Protein AF-A0A9E3K1L2-F1 (afdb_monomer_lite)

pLDDT: mean 85.54, std 14.64, range [32.34, 98.5]

Radius of gyration: 26.63 Å; chains: 1; bounding box: 56×53×92 Å

Sequence (375 aa):
AKLKTRDYVVVAQARMSPKMVELADLGLFATFREKTRAGLDILDSSGETLFSARFPERLYDKFDAAPQLLVKSLLFIENRELLDTTYPKRNPAVEWDRFSKAVFDKTAHSVGLGSGGRVAGGSTLATQIEKYRHSPEGRTASLTDKLRQMASATLRSYLDGEDTSKTRRRIVLEYLNTVPLSAKLGYGEVNGIGDGMWVWYGRDFASVNRILSSNSVTPAISPEFALVYKEALSLMIAQRRPAYYLGAGEKDLENLTNSHLRVLAQAGVISPALRDAAVATVLHPALGSGVAPPPANTFVTRKAANAVRNHLANLLGDSRMYNLDRLDLSVRTTLNADAQKAVTAVLRKLTDNEAAAEAGLTGKGMLGNGDPSKV

Foldseek 3Di:
DLVVVVVDDPPDDDDQDPVQVVLVVVVADRQDDDDLKFFEFEAEQVGHTLDAFMPPPFADPFLVLDQVLLLLLLCVVANVCLQPPPCQLDQQQDRPVLVVVVVVQVVCVVVVRHDDDDSPDGTGLLLVLLQVPPPPPSDDPDPVVSVSSSVNSRSNQQPVHSGSNRVSSVSSRSQQSAQWQAADPPGGTQGHLQLQCCQWVVDHSVVLSCLSNPDDPDPADDLVSLQSSLSSQLSSVCSVPNCQCSPVVVVVSLVVSLVSLVVCCVVVSDPPNSSVSNNPDGHDTDPGRNDDDPDPVCCQSCPVVVVVLCVVCVSVVNNDSVVNRRHNDYHYDNHDSVVSVVVSVLLVLCLDPVSVVVVVQCDDPGCDPPRSVVD

Structure (mmCIF, N/CA/C/O backbone):
data_AF-A0A9E3K1L2-F1
#
_entry.id   AF-A0A9E3K1L2-F1
#
loop_
_atom_site.group_PDB
_atom_site.id
_atom_site.type_symbol
_atom_site.label_atom_id
_atom_site.label_alt_id
_atom_site.label_comp_id
_atom_site.label_asym_id
_atom_site.label_entity_id
_atom_site.label_seq_id
_atom_site.pdbx_PDB_ins_code
_atom_site.Cartn_x
_atom_site.Cartn_y
_atom_site.Cartn_z
_atom_site.occupancy
_atom_site.B_iso_or_equiv
_atom_site.auth_seq_id
_atom_site.auth_comp_id
_atom_site.auth_asym_id
_atom_site.auth_atom_id
_atom_site.pdbx_PDB_model_num
ATOM 1 N N . ALA A 1 1 ? -19.169 -17.907 15.045 1.00 62.03 1 ALA A N 1
ATOM 2 C CA . ALA A 1 1 ? -19.632 -18.713 16.197 1.00 62.03 1 ALA A CA 1
ATOM 3 C C . ALA A 1 1 ? -19.620 -17.910 17.505 1.00 62.03 1 ALA A C 1
ATOM 5 O O . ALA A 1 1 ? -20.688 -17.739 18.068 1.00 62.03 1 ALA A O 1
ATOM 6 N N . LYS A 1 2 ? -18.481 -17.336 17.939 1.00 79.69 2 LYS A N 1
ATOM 7 C CA . LYS A 1 2 ? -18.353 -16.612 19.229 1.00 79.69 2 LYS A CA 1
ATOM 8 C C . LYS A 1 2 ? -19.307 -15.427 19.443 1.00 79.69 2 LYS A C 1
ATOM 10 O O . LYS A 1 2 ? -19.809 -15.236 20.540 1.00 79.69 2 LYS A O 1
ATOM 15 N N . LEU A 1 3 ? -19.593 -14.638 18.406 1.00 84.25 3 LEU A N 1
ATOM 16 C CA . LEU A 1 3 ? -20.538 -13.520 18.542 1.00 84.25 3 LEU A CA 1
ATOM 17 C C . LEU A 1 3 ? -21.979 -14.012 18.773 1.00 84.25 3 LEU A C 1
ATOM 19 O O . LEU A 1 3 ? -22.698 -13.440 19.583 1.00 84.25 3 LEU A O 1
ATOM 23 N N . LYS A 1 4 ? -22.372 -15.134 18.153 1.00 85.75 4 LYS A N 1
ATOM 24 C CA . LYS A 1 4 ? -23.700 -15.734 18.365 1.00 85.75 4 LYS A CA 1
ATOM 25 C C . LYS A 1 4 ? -23.891 -16.231 19.801 1.00 85.75 4 LYS A C 1
ATOM 27 O O . LYS A 1 4 ? -24.992 -16.153 20.314 1.00 85.75 4 LYS A O 1
ATOM 32 N N . THR A 1 5 ? -22.827 -16.692 20.466 1.00 87.00 5 THR A N 1
ATOM 33 C CA . THR A 1 5 ? -22.869 -17.081 21.892 1.00 87.00 5 THR A CA 1
ATOM 34 C C . THR A 1 5 ? -22.892 -15.879 22.848 1.00 87.00 5 THR A C 1
ATOM 36 O O . THR A 1 5 ? -22.779 -16.055 24.054 1.00 87.00 5 THR A O 1
ATOM 39 N N . ARG A 1 6 ? -22.941 -14.655 22.314 1.00 84.56 6 ARG A N 1
ATOM 40 C CA . ARG A 1 6 ? -23.030 -13.383 23.045 1.00 84.56 6 ARG A CA 1
ATOM 41 C C . ARG A 1 6 ? -24.241 -12.571 22.566 1.00 84.56 6 ARG A C 1
ATOM 43 O O . ARG A 1 6 ? -24.181 -11.349 22.551 1.00 84.56 6 ARG A O 1
ATOM 50 N N . ASP A 1 7 ? -25.269 -13.267 22.077 1.00 88.88 7 ASP A N 1
ATOM 51 C CA . ASP A 1 7 ? -26.551 -12.716 21.617 1.00 88.88 7 ASP A CA 1
ATOM 52 C C . ASP A 1 7 ? -26.473 -11.740 20.430 1.00 88.88 7 ASP A C 1
ATOM 54 O O . ASP A 1 7 ? -27.450 -11.072 20.092 1.00 88.88 7 ASP A O 1
ATOM 58 N N . TYR A 1 8 ? -25.338 -11.691 19.721 1.00 87.81 8 TYR A N 1
ATOM 59 C CA . TYR A 1 8 ? -25.261 -10.951 18.464 1.00 87.81 8 TYR A CA 1
ATOM 60 C C . TYR A 1 8 ? -25.995 -11.706 17.356 1.00 87.81 8 TYR A C 1
ATOM 62 O O . TYR A 1 8 ? -25.725 -12.883 17.081 1.00 87.81 8 TYR A O 1
ATOM 70 N N . VAL A 1 9 ? -26.857 -10.982 16.647 1.00 91.94 9 VAL A N 1
ATOM 71 C CA . VAL A 1 9 ? -27.595 -11.476 15.483 1.00 91.94 9 VAL A CA 1
ATOM 72 C C . VAL A 1 9 ? -26.998 -10.941 14.184 1.00 91.94 9 VAL A C 1
ATOM 74 O O . VAL A 1 9 ? -26.481 -9.827 14.115 1.00 91.94 9 VAL A O 1
ATOM 77 N N . VAL A 1 10 ? -27.063 -11.750 13.127 1.00 91.19 10 VAL A N 1
ATOM 78 C CA . VAL A 1 10 ? -26.656 -11.321 11.785 1.00 91.19 10 VAL A CA 1
ATOM 79 C C . VAL A 1 10 ? -27.831 -10.588 11.151 1.00 91.19 10 VAL A C 1
ATOM 81 O O . VAL A 1 10 ? -28.815 -11.219 10.780 1.00 91.19 10 VAL A O 1
ATOM 84 N N . VAL A 1 11 ? -27.720 -9.267 11.028 1.00 94.00 11 VAL A N 1
ATOM 85 C CA . VAL A 1 11 ? -28.752 -8.428 10.391 1.00 94.00 11 VAL A CA 1
ATOM 86 C C . VAL A 1 11 ? -28.628 -8.405 8.867 1.00 94.00 11 VAL A C 1
ATOM 88 O O . VAL A 1 11 ? -29.625 -8.337 8.159 1.00 94.00 11 VAL A O 1
ATOM 91 N N . ALA A 1 12 ? -27.400 -8.498 8.355 1.00 93.00 12 ALA A N 1
ATOM 92 C CA . ALA A 1 12 ? -27.093 -8.553 6.934 1.00 93.00 12 ALA A CA 1
ATOM 93 C C . ALA A 1 12 ? -25.771 -9.299 6.721 1.00 93.00 12 ALA A C 1
ATOM 95 O O . ALA A 1 12 ? -24.874 -9.251 7.565 1.00 93.00 12 ALA A O 1
ATOM 96 N N . GLN A 1 13 ? -25.643 -9.993 5.590 1.00 91.56 13 GLN A N 1
ATOM 97 C CA . GLN A 1 13 ? -24.426 -10.711 5.224 1.00 91.56 13 GLN A CA 1
ATOM 98 C C . GLN A 1 13 ? -24.275 -10.748 3.704 1.00 91.56 13 GLN A C 1
ATOM 100 O O . GLN A 1 13 ? -25.180 -11.199 3.001 1.00 91.56 13 GLN A O 1
ATOM 105 N N . ALA A 1 14 ? -23.113 -10.328 3.203 1.00 91.12 14 ALA A N 1
ATOM 106 C CA . ALA A 1 14 ? -22.752 -10.549 1.809 1.00 91.12 14 ALA A CA 1
ATOM 107 C C . ALA A 1 14 ? -22.593 -12.054 1.541 1.00 91.12 14 ALA A C 1
ATOM 109 O O . ALA A 1 14 ? -21.977 -12.772 2.331 1.00 91.12 14 ALA A O 1
ATOM 110 N N . ARG A 1 15 ? -23.140 -12.534 0.423 1.00 91.38 15 ARG A N 1
ATOM 111 C CA . ARG A 1 15 ? -23.014 -13.929 -0.012 1.00 91.38 15 ARG A CA 1
ATOM 112 C C . ARG A 1 15 ? -22.298 -13.988 -1.351 1.00 91.38 15 ARG A C 1
ATOM 114 O O . ARG A 1 15 ? -22.529 -13.147 -2.216 1.00 91.38 15 ARG A O 1
ATOM 121 N N . MET A 1 16 ? -21.438 -14.988 -1.508 1.00 92.88 16 MET A N 1
ATOM 122 C CA . MET A 1 16 ? -20.817 -15.284 -2.796 1.00 92.88 16 MET A CA 1
ATOM 123 C C . MET A 1 16 ? -21.897 -15.727 -3.787 1.00 92.88 16 MET A C 1
ATOM 125 O O . MET A 1 16 ? -22.834 -16.437 -3.415 1.00 92.88 16 MET A O 1
ATOM 129 N N . SER A 1 17 ? -21.778 -15.301 -5.045 1.00 93.25 17 SER A N 1
ATOM 130 C CA . SER A 1 17 ? -22.651 -15.801 -6.107 1.00 93.25 17 SER A CA 1
ATOM 131 C C . SER A 1 17 ? -22.371 -17.289 -6.360 1.00 93.25 17 SER A C 1
ATOM 133 O O . SER A 1 17 ? -21.241 -17.728 -6.128 1.00 93.25 17 SER A O 1
ATOM 135 N N . PRO A 1 18 ? -23.337 -18.066 -6.890 1.00 95.19 18 PRO A N 1
ATOM 136 C CA . PRO A 1 18 ? -23.110 -19.476 -7.214 1.00 95.19 18 PRO A CA 1
ATOM 137 C C . PRO A 1 18 ? -21.860 -19.691 -8.074 1.00 95.19 18 PRO A C 1
ATOM 139 O O . PRO A 1 18 ? -21.071 -20.591 -7.806 1.00 95.19 18 PRO A O 1
ATOM 142 N N . LYS A 1 19 ? -21.617 -18.796 -9.044 1.00 94.06 19 LYS A N 1
ATOM 143 C CA . LYS A 1 19 ? -20.430 -18.876 -9.899 1.00 94.06 19 LYS A CA 1
ATOM 144 C C . LYS A 1 19 ? -19.128 -18.620 -9.141 1.00 94.06 19 LYS A C 1
ATOM 146 O O . LYS A 1 19 ? -18.125 -19.262 -9.423 1.00 94.06 19 LYS A O 1
ATOM 151 N N . MET A 1 20 ? -19.123 -17.688 -8.189 1.00 93.56 20 MET A N 1
ATOM 152 C CA . MET A 1 20 ? -17.938 -17.432 -7.368 1.00 93.56 20 MET A CA 1
ATOM 153 C C . MET A 1 20 ? -17.618 -18.623 -6.460 1.00 93.56 20 MET A C 1
ATOM 155 O O . MET A 1 20 ? -16.443 -18.931 -6.291 1.00 93.56 20 MET A O 1
ATOM 159 N N . VAL A 1 21 ? -18.640 -19.300 -5.923 1.00 94.88 21 VAL A N 1
ATOM 160 C CA . VAL A 1 21 ? -18.468 -20.535 -5.137 1.00 94.88 21 VAL A CA 1
ATOM 161 C C . VAL A 1 21 ? -17.866 -21.640 -6.004 1.00 94.88 21 VAL A C 1
ATOM 163 O O . VAL A 1 21 ? -16.826 -22.173 -5.644 1.00 94.88 21 VAL A O 1
ATOM 166 N N . GLU A 1 22 ? -18.427 -21.894 -7.191 1.00 95.12 22 GLU A N 1
ATOM 167 C CA . GLU A 1 22 ? -17.894 -22.886 -8.140 1.00 95.12 22 GLU A CA 1
ATOM 168 C C . GLU A 1 22 ? -16.409 -22.636 -8.465 1.00 95.12 22 GLU A C 1
ATOM 170 O O . GLU A 1 22 ? -15.592 -23.551 -8.457 1.00 95.12 22 GLU A O 1
ATOM 175 N N . LEU A 1 23 ? -16.031 -21.379 -8.721 1.00 94.00 23 LEU A N 1
ATOM 176 C CA . LEU A 1 23 ? -14.641 -21.015 -9.013 1.00 94.00 23 LEU A CA 1
ATOM 177 C C . LEU A 1 23 ? -13.726 -21.160 -7.787 1.00 94.00 23 LEU A C 1
ATOM 179 O O . LEU A 1 23 ? -12.568 -21.558 -7.934 1.00 94.00 23 LEU A O 1
ATOM 183 N N . ALA A 1 24 ? -14.232 -20.860 -6.589 1.00 92.50 24 ALA A N 1
ATOM 184 C CA . ALA A 1 24 ? -13.503 -21.068 -5.343 1.00 92.50 24 ALA A CA 1
ATOM 185 C C . ALA A 1 24 ? -13.274 -22.561 -5.056 1.00 92.50 24 ALA A C 1
ATOM 187 O O . ALA A 1 24 ? -12.171 -22.932 -4.656 1.00 92.50 24 ALA A O 1
ATOM 188 N N . ASP A 1 25 ? -14.253 -23.419 -5.352 1.00 92.44 25 ASP A N 1
ATOM 189 C CA . ASP A 1 25 ? -14.137 -24.879 -5.228 1.00 92.44 25 ASP A CA 1
ATOM 190 C C . ASP A 1 25 ? -13.079 -25.458 -6.191 1.00 92.44 25 ASP A C 1
ATOM 192 O O . ASP A 1 25 ? -12.424 -26.455 -5.885 1.00 92.44 25 ASP A O 1
ATOM 196 N N . LEU A 1 26 ? -12.821 -24.788 -7.323 1.00 90.69 26 LEU A N 1
ATOM 197 C CA . LEU A 1 26 ? -11.703 -25.093 -8.234 1.00 90.69 26 LEU A CA 1
ATOM 198 C C . LEU A 1 26 ? -10.336 -24.572 -7.732 1.00 90.69 26 LEU A C 1
ATOM 200 O O . LEU A 1 26 ? -9.293 -24.805 -8.358 1.00 90.69 26 LEU A O 1
ATOM 204 N N . GLY A 1 27 ? -10.316 -23.881 -6.592 1.00 90.06 27 GLY A N 1
ATOM 205 C CA . GLY A 1 27 ? -9.125 -23.323 -5.958 1.00 90.06 27 GLY A CA 1
ATOM 206 C C . GLY A 1 27 ? -8.738 -21.925 -6.444 1.00 90.06 27 GLY A C 1
ATOM 207 O O . GLY A 1 27 ? -7.591 -21.524 -6.237 1.00 90.06 27 GLY A O 1
ATOM 208 N N . LEU A 1 28 ? -9.639 -21.194 -7.111 1.00 92.44 28 LEU A N 1
ATOM 209 C CA . LEU A 1 28 ? -9.418 -19.782 -7.436 1.00 92.44 28 LEU A CA 1
ATOM 210 C C . LEU A 1 28 ? -9.744 -18.884 -6.242 1.00 92.44 28 LEU A C 1
ATOM 212 O O . LEU A 1 28 ? -10.601 -19.188 -5.416 1.00 92.44 28 LEU A O 1
ATOM 216 N N . PHE A 1 29 ? -9.073 -17.739 -6.162 1.00 92.06 29 PHE A N 1
ATOM 217 C CA . PHE A 1 29 ? -9.341 -16.767 -5.109 1.00 92.06 29 PHE A CA 1
ATOM 218 C C . PHE A 1 29 ? -10.654 -16.026 -5.373 1.00 92.06 29 PHE A C 1
ATOM 220 O O . PHE A 1 29 ? -11.022 -15.747 -6.519 1.00 92.06 29 PHE A O 1
ATOM 227 N N . ALA A 1 30 ? -11.355 -15.669 -4.294 1.00 91.19 30 ALA A N 1
ATOM 228 C CA . ALA A 1 30 ? -12.646 -15.000 -4.381 1.00 91.19 30 ALA A CA 1
ATOM 229 C C . ALA A 1 30 ? -12.547 -13.699 -5.198 1.00 91.19 30 ALA A C 1
ATOM 231 O O . ALA A 1 30 ? -11.732 -12.809 -4.929 1.00 91.19 30 ALA A O 1
ATOM 232 N N . THR A 1 31 ? -13.387 -13.585 -6.225 1.00 90.06 31 THR A N 1
ATOM 233 C CA . THR A 1 31 ? -13.307 -12.502 -7.211 1.00 90.06 31 THR A CA 1
ATOM 234 C C . THR A 1 31 ? -14.139 -11.299 -6.769 1.00 90.06 31 THR A C 1
ATOM 236 O O . THR A 1 31 ? -15.223 -11.045 -7.284 1.00 90.06 31 THR A O 1
ATOM 239 N N . PHE A 1 32 ? -13.640 -10.550 -5.790 1.00 90.19 32 PHE A N 1
ATOM 240 C CA . PHE A 1 32 ? -14.238 -9.288 -5.348 1.00 90.19 32 PHE A CA 1
ATOM 241 C C . PHE A 1 32 ? -13.203 -8.157 -5.344 1.00 90.19 32 PHE A C 1
ATOM 243 O O . PHE A 1 32 ? -12.003 -8.381 -5.539 1.00 90.19 32 PHE A O 1
ATOM 250 N N . ARG A 1 33 ? -13.682 -6.923 -5.158 1.00 89.56 33 ARG A N 1
ATOM 251 C CA . ARG A 1 33 ? -12.828 -5.744 -5.007 1.00 89.56 33 ARG A CA 1
ATOM 252 C C . ARG A 1 33 ? -12.204 -5.741 -3.616 1.00 89.56 33 ARG A C 1
ATOM 254 O O . ARG A 1 33 ? -12.872 -5.419 -2.638 1.00 89.56 33 ARG A O 1
ATOM 261 N N . GLU A 1 34 ? -10.928 -6.080 -3.542 1.00 90.75 34 GLU A N 1
ATOM 262 C CA . GLU A 1 34 ? -10.178 -6.021 -2.291 1.00 90.75 34 GLU A CA 1
ATOM 263 C C . GLU A 1 34 ? -9.835 -4.576 -1.917 1.00 90.75 34 GLU A C 1
ATOM 265 O O . GLU A 1 34 ? -9.549 -3.741 -2.779 1.00 90.75 34 GLU A O 1
ATOM 270 N N . LYS A 1 35 ? -9.860 -4.278 -0.616 1.00 91.44 35 LYS A N 1
ATOM 271 C CA . LYS A 1 35 ? -9.392 -2.998 -0.085 1.00 91.44 35 LYS A CA 1
ATOM 272 C C . LYS A 1 35 ? -7.873 -3.044 0.078 1.00 91.44 35 LYS A C 1
ATOM 274 O O . LYS A 1 35 ? -7.326 -4.042 0.534 1.00 91.44 35 LYS A O 1
ATOM 279 N N . THR A 1 36 ? -7.197 -1.942 -0.229 1.00 91.19 36 THR A N 1
ATOM 280 C CA . THR A 1 36 ? -5.758 -1.769 0.045 1.00 91.19 36 THR A CA 1
ATOM 281 C C . THR A 1 36 ? -5.474 -1.289 1.460 1.00 91.19 36 THR A C 1
ATOM 283 O O . THR A 1 36 ? -4.324 -1.324 1.882 1.00 91.19 36 THR A O 1
ATOM 286 N N . ARG A 1 37 ? -6.507 -0.826 2.172 1.00 91.38 37 ARG A N 1
ATOM 287 C CA . ARG A 1 37 ? -6.449 -0.344 3.549 1.00 91.38 37 ARG A CA 1
ATOM 288 C C . ARG A 1 37 ? -7.587 -0.943 4.354 1.00 91.38 37 ARG A C 1
ATOM 290 O O . ARG A 1 37 ? -8.734 -0.943 3.909 1.00 91.38 37 ARG A O 1
ATOM 297 N N . ALA A 1 38 ? -7.246 -1.400 5.545 1.00 91.56 38 ALA A N 1
ATOM 298 C CA . ALA A 1 38 ? -8.167 -1.898 6.551 1.00 91.56 38 ALA A CA 1
ATOM 299 C C . ALA A 1 38 ? -7.866 -1.220 7.891 1.00 91.56 38 ALA A C 1
ATOM 301 O O . ALA A 1 38 ? -6.877 -0.492 8.030 1.00 91.56 38 ALA A O 1
ATOM 302 N N . GLY A 1 39 ? -8.719 -1.455 8.876 1.00 92.38 39 GLY A N 1
ATOM 303 C CA . GLY A 1 39 ? -8.434 -1.099 10.251 1.00 92.38 39 GLY A CA 1
ATOM 304 C C . GLY A 1 39 ? -9.685 -0.940 11.096 1.00 92.38 39 GLY A C 1
ATOM 305 O O . GLY A 1 39 ? -10.812 -1.053 10.609 1.00 92.38 39 GLY A O 1
ATOM 306 N N . LEU A 1 40 ? -9.448 -0.704 12.379 1.00 93.31 40 LEU A N 1
ATOM 307 C CA . LEU A 1 40 ? -10.486 -0.652 13.392 1.00 93.31 40 LEU A CA 1
ATOM 308 C C . LEU A 1 40 ? -11.061 0.757 13.537 1.00 93.31 40 LEU A C 1
ATOM 310 O O . LEU A 1 40 ? -10.320 1.696 13.824 1.00 93.31 40 LEU A O 1
ATOM 314 N N . ASP A 1 41 ? -12.383 0.878 13.447 1.00 93.62 41 ASP A N 1
ATOM 315 C CA . ASP A 1 41 ? -13.133 2.055 13.886 1.00 93.62 41 ASP A CA 1
ATOM 316 C C . ASP A 1 41 ? -13.983 1.740 15.110 1.00 93.62 41 ASP A C 1
ATOM 318 O O . ASP A 1 41 ? -14.771 0.793 15.117 1.00 93.62 41 ASP A O 1
ATOM 322 N N . ILE A 1 42 ? -13.865 2.580 16.134 1.00 93.25 42 ILE A N 1
ATOM 323 C CA . ILE A 1 42 ? -14.742 2.567 17.300 1.00 93.25 42 ILE A CA 1
ATOM 324 C C . ILE A 1 42 ? -15.482 3.892 17.325 1.00 93.25 42 ILE A C 1
ATOM 326 O O . ILE A 1 42 ? -14.868 4.949 17.464 1.00 93.25 42 ILE A O 1
ATOM 330 N N . LEU A 1 43 ? -16.798 3.808 17.203 1.00 93.75 43 LEU A N 1
ATOM 331 C CA . LEU A 1 43 ? -17.715 4.931 17.185 1.00 93.75 43 LEU A CA 1
ATOM 332 C C . LEU A 1 43 ? -18.486 5.005 18.506 1.00 93.75 43 LEU A C 1
ATOM 334 O O . LEU A 1 43 ? -18.784 3.987 19.144 1.00 93.75 43 LEU A O 1
ATOM 338 N N . ASP A 1 44 ? -18.830 6.215 18.913 1.00 92.50 44 ASP A N 1
ATOM 339 C CA . ASP A 1 44 ? -19.730 6.468 20.027 1.00 92.50 44 ASP A CA 1
ATOM 340 C C . ASP A 1 44 ? -21.200 6.212 19.623 1.00 92.50 44 ASP A C 1
ATOM 342 O O . ASP A 1 44 ? -21.502 5.813 18.493 1.00 92.50 44 ASP A O 1
ATOM 346 N N . SER A 1 45 ? -22.126 6.413 20.556 1.00 93.94 45 SER A N 1
ATOM 347 C CA . SER A 1 45 ? -23.564 6.213 20.338 1.00 93.94 45 SER A CA 1
ATOM 348 C C . SER A 1 45 ? -24.137 7.097 19.222 1.00 93.94 45 SER A C 1
ATOM 350 O O . SER A 1 45 ? -24.976 6.629 18.447 1.00 93.94 45 SER A O 1
ATOM 352 N N . SER A 1 46 ? -23.634 8.326 19.067 1.00 92.88 46 SER A N 1
ATOM 353 C CA . SER A 1 46 ? -24.018 9.253 17.994 1.00 92.88 46 SER A CA 1
ATOM 354 C C . SER A 1 46 ? -23.367 8.913 16.645 1.00 92.88 46 SER A C 1
ATOM 356 O O . SER A 1 46 ? -23.922 9.196 15.584 1.00 92.88 46 SER A O 1
ATOM 358 N N . GLY A 1 47 ? -22.252 8.182 16.661 1.00 92.31 47 GLY A N 1
ATOM 359 C CA . GLY A 1 47 ? -21.460 7.826 15.485 1.00 92.31 47 GLY A CA 1
ATOM 360 C C . GLY A 1 47 ? -20.161 8.621 15.353 1.00 92.31 47 GLY A C 1
ATOM 361 O O . GLY A 1 47 ? -19.496 8.486 14.328 1.00 92.31 47 GLY A O 1
ATOM 362 N N . GLU A 1 48 ? -19.789 9.422 16.355 1.00 90.25 48 GLU A N 1
ATOM 363 C CA . GLU A 1 48 ? -18.501 10.121 16.412 1.00 90.25 48 GLU A CA 1
ATOM 364 C C . GLU A 1 48 ? -17.364 9.118 16.656 1.00 90.25 48 GLU A C 1
ATOM 366 O O . GLU A 1 48 ? -17.502 8.164 17.424 1.00 90.25 48 GLU A O 1
ATOM 371 N N . THR A 1 49 ? -16.213 9.322 16.020 1.00 89.12 49 THR A N 1
ATOM 372 C CA . THR A 1 49 ? -15.049 8.442 16.174 1.00 89.12 49 THR A CA 1
ATOM 373 C C . THR A 1 49 ? -14.398 8.596 17.552 1.00 89.12 49 THR A C 1
ATOM 375 O O . THR A 1 49 ? -13.789 9.619 17.853 1.00 89.12 49 THR A O 1
ATOM 378 N N . LEU A 1 50 ? -14.434 7.534 18.359 1.00 87.00 50 LEU A N 1
ATOM 379 C CA . LEU A 1 50 ? -13.686 7.413 19.618 1.00 87.00 50 LEU A CA 1
ATOM 380 C C . LEU A 1 50 ? -12.252 6.922 19.396 1.00 87.00 50 LEU A C 1
ATOM 382 O O . LEU A 1 50 ? -11.332 7.299 20.121 1.00 87.00 50 LEU A O 1
ATOM 386 N N . PHE A 1 51 ? -12.062 6.039 18.417 1.00 89.31 51 PHE A N 1
ATOM 387 C CA . PHE A 1 51 ? -10.761 5.500 18.037 1.00 89.31 51 PHE A CA 1
ATOM 388 C C . PHE A 1 51 ? -10.777 5.078 16.575 1.00 89.31 51 PHE A C 1
ATOM 390 O O . PHE A 1 51 ? -11.767 4.527 16.097 1.00 89.31 51 PHE A O 1
ATOM 397 N N . SER A 1 52 ? -9.659 5.300 15.891 1.00 90.25 52 SER A N 1
ATOM 398 C CA . SER A 1 52 ? -9.448 4.820 14.535 1.00 90.25 52 SER A CA 1
ATOM 399 C C . SER A 1 52 ? -8.013 4.335 14.391 1.00 90.25 52 SER A C 1
ATOM 401 O O . SER A 1 52 ? -7.074 5.021 14.801 1.00 90.25 52 SER A O 1
ATOM 403 N N . ALA A 1 53 ? -7.854 3.154 13.810 1.00 90.12 53 ALA A N 1
ATOM 404 C CA . ALA A 1 53 ? -6.590 2.629 13.328 1.00 90.12 53 ALA A CA 1
ATOM 405 C C . ALA A 1 53 ? -6.721 2.336 11.831 1.00 90.12 53 ALA A C 1
ATOM 407 O O . ALA A 1 53 ? -7.787 1.945 11.348 1.00 90.12 53 ALA A O 1
ATOM 408 N N . ARG A 1 54 ? -5.641 2.556 11.080 1.00 88.38 54 ARG A N 1
ATOM 409 C CA . ARG A 1 54 ? -5.579 2.317 9.636 1.00 88.38 54 ARG A CA 1
ATOM 410 C C . ARG A 1 54 ? -4.264 1.652 9.295 1.00 88.38 54 ARG A C 1
ATOM 412 O O . ARG A 1 54 ? -3.221 2.083 9.771 1.00 88.38 54 ARG A O 1
ATOM 419 N N . PHE A 1 55 ? -4.317 0.649 8.432 1.00 87.94 55 PHE A N 1
ATOM 420 C CA . PHE A 1 55 ? -3.133 -0.014 7.920 1.00 87.94 55 PHE A CA 1
ATOM 421 C C . PHE A 1 55 ? -3.321 -0.394 6.439 1.00 87.94 55 PHE A C 1
ATOM 423 O O . PHE A 1 55 ? -4.360 -0.975 6.104 1.00 87.94 55 PHE A O 1
ATOM 430 N N . PRO A 1 56 ? -2.366 -0.068 5.544 1.00 91.38 56 PRO A N 1
ATOM 431 C CA . PRO A 1 56 ? -1.190 0.780 5.770 1.00 91.38 56 PRO A CA 1
ATOM 432 C C . PRO A 1 56 ? -1.580 2.231 6.094 1.00 91.38 56 PRO A C 1
ATOM 434 O O . PRO A 1 56 ? -2.627 2.732 5.658 1.00 91.38 56 PRO A O 1
ATOM 437 N N . GLU A 1 57 ? -0.750 2.916 6.876 1.00 90.62 57 GLU A N 1
ATOM 438 C CA . GLU A 1 57 ? -1.001 4.296 7.325 1.00 90.62 57 GLU A CA 1
ATOM 439 C C . GLU A 1 57 ? -0.750 5.313 6.210 1.00 90.62 57 GLU A C 1
ATOM 441 O O . GLU A 1 57 ? -1.440 6.331 6.118 1.00 90.62 57 GLU A O 1
ATOM 446 N N . ARG A 1 58 ? 0.202 5.021 5.322 1.00 94.69 58 ARG A N 1
ATOM 447 C CA . ARG A 1 58 ? 0.595 5.885 4.204 1.00 94.69 58 ARG A CA 1
ATOM 448 C C . ARG A 1 58 ? 0.372 5.143 2.895 1.00 94.69 58 ARG A C 1
ATOM 450 O O . ARG A 1 58 ? 1.001 4.122 2.636 1.00 94.69 58 ARG A O 1
ATOM 457 N N . LEU A 1 59 ? -0.529 5.660 2.067 1.00 95.06 59 LEU A N 1
ATOM 458 C CA . LEU A 1 59 ? -0.842 5.079 0.766 1.00 95.06 59 LEU A CA 1
ATOM 459 C C . LEU A 1 59 ? -1.238 6.158 -0.236 1.00 95.06 59 LEU A C 1
ATOM 461 O O . LEU A 1 59 ? -1.571 7.281 0.139 1.00 95.06 59 LEU A O 1
ATOM 465 N N . TYR A 1 60 ? -1.221 5.799 -1.511 1.00 96.50 60 TYR A N 1
ATOM 466 C CA . TYR A 1 60 ? -1.757 6.611 -2.592 1.00 96.50 60 TYR A CA 1
ATOM 467 C C . TYR A 1 60 ? -3.247 6.324 -2.799 1.00 96.50 60 TYR A C 1
ATOM 469 O O . TYR A 1 60 ? -3.607 5.212 -3.188 1.00 96.50 60 TYR A O 1
ATOM 477 N N . ASP A 1 61 ? -4.111 7.319 -2.587 1.00 94.31 61 ASP A N 1
ATOM 478 C CA . ASP A 1 61 ? -5.570 7.150 -2.720 1.00 94.31 61 ASP A CA 1
ATOM 479 C C . ASP A 1 61 ? -6.037 7.075 -4.183 1.00 94.31 61 ASP A C 1
ATOM 481 O O . ASP A 1 61 ? -7.102 6.541 -4.491 1.00 94.31 61 ASP A O 1
ATOM 485 N N . LYS A 1 62 ? -5.239 7.616 -5.109 1.00 95.38 62 LYS A N 1
ATOM 486 C CA . LYS A 1 62 ? -5.523 7.632 -6.548 1.00 95.38 62 LYS A CA 1
ATOM 487 C C . LYS A 1 62 ? -4.242 7.521 -7.361 1.00 95.38 62 LYS A C 1
ATOM 489 O O . LYS A 1 62 ? -3.178 7.940 -6.913 1.00 95.38 62 LYS A O 1
ATOM 494 N N . PHE A 1 63 ? -4.370 7.012 -8.585 1.00 95.56 63 PHE A N 1
ATOM 495 C CA . PHE A 1 63 ? -3.239 6.791 -9.489 1.00 95.56 63 PHE A CA 1
ATOM 496 C C . PHE A 1 63 ? -2.413 8.062 -9.738 1.00 95.56 63 PHE A C 1
ATOM 498 O O . PHE A 1 63 ? -1.193 8.025 -9.631 1.00 95.56 63 PHE A O 1
ATOM 505 N N . ASP A 1 64 ? -3.072 9.198 -9.974 1.00 94.38 64 ASP A N 1
ATOM 506 C CA . ASP A 1 64 ? -2.388 10.455 -10.307 1.00 94.38 64 ASP A CA 1
ATOM 507 C C . ASP A 1 64 ? -1.667 11.101 -9.109 1.00 94.38 64 ASP A C 1
ATOM 509 O O . ASP A 1 64 ? -0.913 12.052 -9.288 1.00 94.38 64 ASP A O 1
ATOM 513 N N . ALA A 1 65 ? -1.887 10.601 -7.886 1.00 94.94 65 ALA A N 1
ATOM 514 C CA . ALA A 1 65 ? -1.134 11.033 -6.708 1.00 94.94 65 ALA A CA 1
ATOM 515 C C . ALA A 1 65 ? 0.241 10.347 -6.604 1.00 94.94 65 ALA A C 1
ATOM 517 O O . ALA A 1 65 ? 1.101 10.827 -5.866 1.00 94.94 65 ALA A O 1
ATOM 518 N N . ALA A 1 66 ? 0.455 9.234 -7.316 1.00 96.06 66 ALA A N 1
ATOM 519 C CA . ALA A 1 66 ? 1.746 8.561 -7.354 1.00 96.06 66 ALA A CA 1
ATOM 520 C C . ALA A 1 66 ? 2.708 9.306 -8.302 1.00 96.06 66 ALA A C 1
ATOM 522 O O . ALA A 1 66 ? 2.355 9.538 -9.464 1.00 96.06 66 ALA A O 1
ATOM 523 N N . PRO A 1 67 ? 3.938 9.649 -7.863 1.00 95.62 67 PRO A N 1
ATOM 524 C CA . PRO A 1 67 ? 4.925 10.280 -8.728 1.00 95.62 67 PRO A CA 1
ATOM 525 C C . PRO A 1 67 ? 5.178 9.431 -9.977 1.00 95.62 67 PRO A C 1
ATOM 527 O O . PRO A 1 67 ? 5.523 8.251 -9.884 1.00 95.62 67 PRO A O 1
ATOM 530 N N . GLN A 1 68 ? 5.043 10.033 -11.161 1.00 93.88 68 GLN A N 1
ATOM 531 C CA . GLN A 1 68 ? 5.162 9.312 -12.436 1.00 93.88 68 GLN A CA 1
ATOM 532 C C . GLN A 1 68 ? 6.522 8.631 -12.606 1.00 93.88 68 GLN A C 1
ATOM 534 O O . GLN A 1 68 ? 6.610 7.566 -13.211 1.00 93.88 68 GLN A O 1
ATOM 539 N N . LEU A 1 69 ? 7.576 9.215 -12.034 1.00 94.25 69 LEU A N 1
ATOM 540 C CA . LEU A 1 69 ? 8.903 8.614 -11.994 1.00 94.25 69 LEU A CA 1
ATOM 541 C C . LEU A 1 69 ? 8.896 7.254 -11.270 1.00 94.25 69 LEU A C 1
ATOM 543 O O . LEU A 1 69 ? 9.458 6.292 -11.784 1.00 94.25 69 LEU A O 1
ATOM 547 N N . LEU A 1 70 ? 8.204 7.144 -10.131 1.00 96.06 70 LEU A N 1
ATOM 548 C CA . LEU A 1 70 ? 8.070 5.883 -9.395 1.00 96.06 70 LEU A CA 1
ATOM 549 C C . LEU A 1 70 ? 7.261 4.852 -10.180 1.00 96.06 70 LEU A C 1
ATOM 551 O O . LEU A 1 70 ? 7.655 3.690 -10.251 1.00 96.06 70 LEU A O 1
ATOM 555 N N . VAL A 1 71 ? 6.163 5.280 -10.809 1.00 97.25 71 VAL A N 1
ATOM 556 C CA . VAL A 1 71 ? 5.341 4.404 -11.654 1.00 97.25 71 VAL A CA 1
ATOM 557 C C . VAL A 1 71 ? 6.170 3.841 -12.809 1.00 97.25 71 VAL A C 1
ATOM 559 O O . VAL A 1 71 ? 6.223 2.628 -12.987 1.00 97.25 71 VAL A O 1
ATOM 562 N N . LYS A 1 72 ? 6.863 4.697 -13.568 1.00 96.19 72 LYS A N 1
ATOM 563 C CA . LYS A 1 72 ? 7.678 4.270 -14.716 1.00 96.19 72 LYS A CA 1
ATOM 564 C C . LYS A 1 72 ? 8.803 3.322 -14.300 1.00 96.19 72 LYS A C 1
ATOM 566 O O . LYS A 1 72 ? 9.008 2.308 -14.964 1.00 96.19 72 LYS A O 1
ATOM 571 N N . SER A 1 73 ? 9.487 3.607 -13.192 1.00 96.44 73 SER A N 1
ATOM 572 C CA . SER A 1 73 ? 10.542 2.733 -12.671 1.00 96.44 73 SER A CA 1
ATOM 573 C C . SER A 1 73 ? 10.002 1.378 -12.217 1.00 96.44 73 SER A C 1
ATOM 575 O O . SER A 1 73 ? 10.584 0.353 -12.567 1.00 96.44 73 SER A O 1
ATOM 577 N N . LEU A 1 74 ? 8.857 1.345 -11.525 1.00 96.19 74 LEU A N 1
ATOM 578 C CA . LEU A 1 74 ? 8.199 0.096 -11.140 1.00 96.19 74 LEU A CA 1
ATOM 579 C C . LEU A 1 74 ? 7.832 -0.751 -12.366 1.00 96.19 74 LEU A C 1
ATOM 581 O O . LEU A 1 74 ? 8.178 -1.930 -12.428 1.00 96.19 74 LEU A O 1
ATOM 585 N N . LEU A 1 75 ? 7.160 -0.156 -13.356 1.00 94.88 75 LEU A N 1
ATOM 586 C CA . LEU A 1 75 ? 6.768 -0.863 -14.578 1.00 94.88 75 LEU A CA 1
ATOM 587 C C . LEU A 1 75 ? 7.987 -1.381 -15.337 1.00 94.88 75 LEU A C 1
ATOM 589 O O . LEU A 1 75 ? 7.979 -2.505 -15.826 1.00 94.88 75 LEU A O 1
ATOM 593 N N . PHE A 1 76 ? 9.068 -0.605 -15.386 1.00 93.75 76 PHE A N 1
ATOM 594 C CA . PHE A 1 76 ? 10.295 -1.050 -16.027 1.00 93.75 76 PHE A CA 1
ATOM 595 C C . PHE A 1 76 ? 10.898 -2.303 -15.377 1.00 93.75 76 PHE A C 1
ATOM 597 O O . PHE A 1 76 ? 11.411 -3.173 -16.092 1.00 93.75 76 PHE A O 1
ATOM 604 N N . ILE A 1 77 ? 10.849 -2.375 -14.043 1.00 90.50 77 ILE A N 1
ATOM 605 C CA . ILE A 1 77 ? 11.431 -3.463 -13.248 1.00 90.50 77 ILE A CA 1
ATOM 606 C C . ILE A 1 77 ? 10.545 -4.708 -13.263 1.00 90.50 77 ILE A C 1
ATOM 608 O O . ILE A 1 77 ? 11.071 -5.815 -13.378 1.00 90.50 77 ILE A O 1
ATOM 612 N N . GLU A 1 78 ? 9.229 -4.538 -13.136 1.00 89.88 78 GLU A N 1
ATOM 613 C CA . GLU A 1 78 ? 8.308 -5.644 -12.856 1.00 89.88 78 GLU A CA 1
ATOM 614 C C . GLU A 1 78 ? 7.346 -5.964 -14.014 1.00 89.88 78 GLU A C 1
ATOM 616 O O . GLU A 1 78 ? 7.037 -7.139 -14.227 1.00 89.88 78 GLU A O 1
ATOM 621 N N . ASN A 1 79 ? 6.851 -4.962 -14.763 1.00 89.62 79 ASN A N 1
ATOM 622 C CA . ASN A 1 79 ? 5.795 -5.170 -15.767 1.00 89.62 79 ASN A CA 1
ATOM 623 C C . ASN A 1 79 ? 5.674 -4.025 -16.803 1.00 89.62 79 ASN A C 1
ATOM 625 O O . ASN A 1 79 ? 4.866 -3.111 -16.642 1.00 89.62 79 ASN A O 1
ATOM 629 N N . ARG A 1 80 ? 6.467 -4.071 -17.884 1.00 89.06 80 ARG A N 1
ATOM 630 C CA . ARG A 1 80 ? 6.660 -2.933 -18.815 1.00 89.06 80 ARG A CA 1
ATOM 631 C C . ARG A 1 80 ? 5.411 -2.538 -19.599 1.00 89.06 80 ARG A C 1
ATOM 633 O O . ARG A 1 80 ? 5.142 -1.353 -19.758 1.00 89.06 80 ARG A O 1
ATOM 640 N N . GLU A 1 81 ? 4.650 -3.521 -20.066 1.00 86.69 81 GLU A N 1
ATOM 641 C CA . GLU A 1 81 ? 3.489 -3.304 -20.937 1.00 86.69 81 GLU A CA 1
ATOM 642 C C . GLU A 1 81 ? 2.203 -2.952 -20.170 1.00 86.69 81 GLU A C 1
ATOM 644 O O . GLU A 1 81 ? 1.163 -2.715 -20.783 1.00 86.69 81 GLU A O 1
ATOM 649 N N . LEU A 1 82 ? 2.221 -2.936 -18.829 1.00 92.75 82 LEU A N 1
ATOM 650 C CA . LEU A 1 82 ? 0.983 -2.896 -18.041 1.00 92.75 82 LEU A CA 1
ATOM 651 C C . LEU A 1 82 ? 0.098 -1.687 -18.363 1.00 92.75 82 LEU A C 1
ATOM 653 O O . LEU A 1 82 ? -1.122 -1.809 -18.347 1.00 92.75 82 LEU A O 1
ATOM 657 N N . LEU A 1 83 ? 0.695 -0.528 -18.647 1.00 94.25 83 LEU A N 1
ATOM 658 C CA . LEU A 1 83 ? -0.031 0.701 -18.978 1.00 94.25 83 LEU A CA 1
ATOM 659 C C . LEU A 1 83 ? -0.065 1.011 -20.484 1.00 94.25 83 LEU A C 1
ATOM 661 O O . LEU A 1 83 ? -0.439 2.122 -20.848 1.00 94.25 83 LEU A O 1
ATOM 665 N N . ASP A 1 84 ? 0.284 0.057 -21.354 1.00 90.38 84 ASP A N 1
ATOM 666 C CA . ASP A 1 84 ? 0.170 0.234 -22.805 1.00 90.38 84 ASP A CA 1
ATOM 667 C C . ASP A 1 84 ? -1.303 0.370 -23.226 1.00 90.38 84 ASP A C 1
ATOM 669 O O . ASP A 1 84 ? -2.120 -0.540 -23.042 1.00 90.38 84 ASP A O 1
ATOM 673 N N . THR A 1 85 ? -1.648 1.521 -23.802 1.00 90.50 85 THR A N 1
ATOM 674 C CA . THR A 1 85 ? -3.006 1.848 -24.248 1.00 90.50 85 THR A CA 1
ATOM 675 C C . THR A 1 85 ? -3.334 1.317 -25.640 1.00 90.50 85 THR A C 1
ATOM 677 O O . THR A 1 85 ? -4.492 1.382 -26.040 1.00 90.50 85 THR A O 1
ATOM 680 N N . THR A 1 86 ? -2.359 0.772 -26.374 1.00 93.44 86 THR A N 1
ATOM 681 C CA . THR A 1 86 ? -2.556 0.215 -27.725 1.00 93.44 86 THR A CA 1
ATOM 682 C C . THR A 1 86 ? -3.542 -0.954 -27.713 1.00 93.44 86 THR A C 1
ATOM 684 O O . THR A 1 86 ? -4.331 -1.130 -28.638 1.00 93.44 86 THR A O 1
ATOM 687 N N . TYR A 1 87 ? -3.543 -1.738 -26.630 1.00 91.19 87 TYR A N 1
ATOM 688 C CA . TYR A 1 87 ? -4.372 -2.933 -26.489 1.00 91.19 87 TYR A CA 1
ATOM 689 C C . TYR A 1 87 ? -5.180 -2.909 -25.180 1.00 91.19 87 TYR A C 1
ATOM 691 O O . TYR A 1 87 ? -4.843 -3.634 -24.238 1.00 91.19 87 TYR A O 1
ATOM 699 N N . PRO A 1 88 ? -6.269 -2.123 -25.087 1.00 92.75 88 PRO A N 1
ATOM 700 C CA . PRO A 1 88 ? -6.995 -1.885 -23.828 1.00 92.75 88 PRO A CA 1
ATOM 701 C C . PRO A 1 88 ? -7.643 -3.147 -23.228 1.00 92.75 88 PRO A C 1
ATOM 703 O O . PRO A 1 88 ? -7.801 -3.266 -22.010 1.00 92.75 88 PRO A O 1
ATOM 706 N N . LYS A 1 89 ? -7.956 -4.143 -24.068 1.00 94.31 89 LYS A N 1
ATOM 707 C CA . LYS A 1 89 ? -8.584 -5.410 -23.655 1.00 94.31 89 LYS A CA 1
ATOM 708 C C . LYS A 1 89 ? -7.601 -6.509 -23.234 1.00 94.31 89 LYS A C 1
ATOM 710 O O . LYS A 1 89 ? -8.044 -7.567 -22.796 1.00 94.31 89 LYS A O 1
ATOM 715 N N . ARG A 1 90 ? -6.279 -6.313 -23.379 1.00 93.12 90 ARG A N 1
ATOM 716 C CA . ARG A 1 90 ? -5.280 -7.333 -22.994 1.00 93.12 90 ARG A CA 1
ATOM 717 C C . ARG A 1 90 ? -5.360 -7.637 -21.499 1.00 93.12 90 ARG A C 1
ATOM 719 O O . ARG A 1 90 ? -5.435 -6.725 -20.680 1.00 93.12 90 ARG A O 1
ATOM 726 N N . ASN A 1 91 ? -5.268 -8.917 -21.165 1.00 93.62 91 ASN A N 1
ATOM 727 C CA . ASN A 1 91 ? -5.257 -9.384 -19.788 1.00 93.62 91 ASN A CA 1
ATOM 728 C C . ASN A 1 91 ? -3.952 -8.955 -19.090 1.00 93.62 91 ASN A C 1
ATOM 730 O O . ASN A 1 91 ? -2.888 -9.400 -19.526 1.00 93.62 91 ASN A O 1
ATOM 734 N N . PRO A 1 92 ? -4.000 -8.146 -18.015 1.00 93.44 92 PRO A N 1
ATOM 735 C CA . PRO A 1 92 ? -2.802 -7.691 -17.305 1.00 93.44 92 PRO A CA 1
ATOM 736 C C . PRO A 1 92 ? -2.178 -8.768 -16.398 1.00 93.44 92 PRO A C 1
ATOM 738 O O . PRO A 1 92 ? -1.085 -8.583 -15.866 1.00 93.44 92 PRO A O 1
ATOM 741 N N . ALA A 1 93 ? -2.840 -9.915 -16.212 1.00 92.00 93 ALA A N 1
ATOM 742 C CA . ALA A 1 93 ? -2.241 -11.082 -15.565 1.00 92.00 93 ALA A CA 1
ATOM 743 C C . ALA A 1 93 ? -1.215 -11.803 -16.459 1.00 92.00 93 ALA A C 1
ATOM 745 O O . ALA A 1 93 ? -0.460 -12.637 -15.963 1.00 92.00 93 ALA A O 1
ATOM 746 N N . VAL A 1 94 ? -1.177 -11.475 -17.756 1.00 88.12 94 VAL A N 1
ATOM 747 C CA . VAL A 1 94 ? -0.308 -12.092 -18.761 1.00 88.12 94 VAL A CA 1
ATOM 748 C C . VAL A 1 94 ? 0.678 -11.058 -19.295 1.00 88.12 94 VAL A C 1
ATOM 750 O O . VAL A 1 94 ? 0.303 -9.936 -19.623 1.00 88.12 94 VAL A O 1
ATOM 753 N N . GLU A 1 95 ? 1.942 -11.455 -19.415 1.00 83.88 95 GLU A N 1
ATOM 754 C CA . GLU A 1 95 ? 2.951 -10.683 -20.142 1.00 83.88 95 GLU A CA 1
ATOM 755 C C . GLU A 1 95 ? 3.024 -11.139 -21.583 1.00 83.88 95 GLU A C 1
ATOM 757 O O . GLU A 1 95 ? 3.508 -12.235 -21.869 1.00 83.88 95 GLU A O 1
ATOM 762 N N . TRP A 1 96 ? 2.522 -10.299 -22.479 1.00 80.94 96 TRP A N 1
ATOM 763 C CA . TRP A 1 96 ? 2.271 -10.664 -23.864 1.00 80.94 96 TRP A CA 1
ATOM 764 C C . TRP A 1 96 ? 3.561 -10.725 -24.673 1.00 80.94 96 TRP A C 1
ATOM 766 O O . TRP A 1 96 ? 3.732 -11.673 -25.436 1.00 80.94 96 TRP A O 1
ATOM 776 N N . ASP A 1 97 ? 4.510 -9.824 -24.418 1.00 77.81 97 ASP A N 1
ATOM 777 C CA . ASP A 1 97 ? 5.859 -9.897 -24.992 1.00 77.81 97 ASP A CA 1
ATOM 778 C C . ASP A 1 97 ? 6.622 -11.149 -24.548 1.00 77.81 97 ASP A C 1
ATOM 780 O O . ASP A 1 97 ? 7.305 -11.812 -25.331 1.00 77.81 97 ASP A O 1
ATOM 784 N N . ARG A 1 98 ? 6.506 -11.514 -23.267 1.00 76.00 98 ARG A N 1
ATOM 785 C CA . ARG A 1 98 ? 7.175 -12.713 -22.745 1.00 76.00 98 ARG A CA 1
ATOM 786 C C . ARG A 1 98 ? 6.516 -13.985 -23.252 1.00 76.00 98 ARG A C 1
ATOM 788 O O . ARG A 1 98 ? 7.215 -14.950 -23.556 1.00 76.00 98 ARG A O 1
ATOM 795 N N . PHE A 1 99 ? 5.191 -13.987 -23.353 1.00 72.81 99 PHE A N 1
ATOM 796 C CA . PHE A 1 99 ? 4.436 -15.099 -23.906 1.00 72.81 99 PHE A CA 1
ATOM 797 C C . PHE A 1 99 ? 4.767 -15.314 -25.387 1.00 72.81 99 PHE A C 1
ATOM 799 O O . PHE A 1 99 ? 5.096 -16.434 -25.772 1.00 72.81 99 PHE A O 1
ATOM 806 N N . SER A 1 100 ? 4.759 -14.253 -26.201 1.00 72.38 100 SER A N 1
ATOM 807 C CA . SER A 1 100 ? 5.078 -14.333 -27.632 1.00 72.38 100 SER A CA 1
ATOM 808 C C . SER A 1 100 ? 6.512 -14.815 -27.864 1.00 72.38 100 SER A C 1
ATOM 810 O O . SER A 1 100 ? 6.726 -15.741 -28.650 1.00 72.38 100 SER A O 1
ATOM 812 N N . LYS A 1 101 ? 7.478 -14.284 -27.102 1.00 72.75 101 LYS A N 1
ATOM 813 C CA . LYS A 1 101 ? 8.868 -14.747 -27.132 1.00 72.75 101 LYS A CA 1
ATOM 814 C C . LYS A 1 101 ? 8.990 -16.225 -26.760 1.00 72.75 101 LYS A C 1
ATOM 816 O O . LYS A 1 101 ? 9.646 -16.974 -27.471 1.00 72.75 101 LYS A O 1
ATOM 821 N N . ALA A 1 102 ? 8.330 -16.670 -25.689 1.00 68.12 102 ALA A N 1
ATOM 822 C CA . ALA A 1 102 ? 8.383 -18.070 -25.267 1.00 68.12 102 ALA A CA 1
ATOM 823 C C . ALA A 1 102 ? 7.787 -19.031 -26.314 1.00 68.12 102 ALA A C 1
ATOM 825 O O . ALA A 1 102 ? 8.311 -20.128 -26.508 1.00 68.12 102 ALA A O 1
ATOM 826 N N . VAL A 1 103 ? 6.712 -18.628 -27.002 1.00 70.81 103 VAL A N 1
ATOM 827 C CA . VAL A 1 103 ? 6.123 -19.403 -28.108 1.00 70.81 103 VAL A CA 1
ATOM 828 C C . VAL A 1 103 ? 7.095 -19.497 -29.289 1.00 70.81 103 VAL A C 1
ATOM 830 O O . VAL A 1 103 ? 7.298 -20.589 -29.829 1.00 70.81 103 VAL A O 1
ATOM 833 N N . PHE A 1 104 ? 7.734 -18.384 -29.661 1.00 69.81 104 PHE A N 1
ATOM 834 C CA . PHE A 1 104 ? 8.717 -18.349 -30.744 1.00 69.81 104 PHE A CA 1
ATOM 835 C C . PHE A 1 104 ? 9.958 -19.192 -30.421 1.00 69.81 104 PHE A C 1
ATOM 837 O O . PHE A 1 104 ? 10.316 -20.072 -31.202 1.00 69.81 104 PHE A O 1
ATOM 844 N N . ASP A 1 105 ? 10.548 -19.007 -29.237 1.00 67.56 105 ASP A N 1
ATOM 845 C CA . ASP A 1 105 ? 11.733 -19.743 -28.784 1.00 67.56 105 ASP A CA 1
ATOM 846 C C . ASP A 1 105 ? 11.461 -21.258 -28.743 1.00 67.56 105 ASP A C 1
ATOM 848 O O . ASP A 1 105 ? 12.280 -22.056 -29.197 1.00 67.56 105 ASP A O 1
ATOM 852 N N . LYS A 1 106 ? 10.279 -21.687 -28.271 1.00 60.28 106 LYS A N 1
ATOM 853 C CA . LYS A 1 106 ? 9.892 -23.110 -28.254 1.00 60.28 106 LYS A CA 1
ATOM 854 C C . LYS A 1 106 ? 9.738 -23.692 -29.663 1.00 60.28 106 LYS A C 1
ATOM 856 O O . LYS A 1 106 ? 10.116 -24.841 -29.889 1.00 60.28 106 LYS A O 1
ATOM 861 N N . THR A 1 107 ? 9.229 -22.900 -30.605 1.00 65.44 107 THR A N 1
ATOM 862 C CA . THR A 1 107 ? 9.121 -23.291 -32.018 1.00 65.44 107 THR A CA 1
ATOM 863 C C . THR A 1 107 ? 10.513 -23.413 -32.645 1.00 65.44 107 THR A C 1
ATOM 865 O O . THR A 1 107 ? 10.814 -24.436 -33.256 1.00 65.44 107 THR A O 1
ATOM 868 N N . ALA A 1 108 ? 11.405 -22.450 -32.391 1.00 59.69 108 ALA A N 1
ATOM 869 C CA . ALA A 1 108 ? 12.802 -22.478 -32.829 1.00 59.69 108 ALA A CA 1
ATOM 870 C C . ALA A 1 108 ? 13.587 -23.672 -32.244 1.00 59.69 108 ALA A C 1
ATOM 872 O O . ALA A 1 108 ? 14.361 -24.316 -32.951 1.00 59.69 108 ALA A O 1
ATOM 873 N N . HIS A 1 109 ? 13.347 -24.030 -30.978 1.00 58.97 109 HIS A N 1
ATOM 874 C CA . HIS A 1 109 ? 13.918 -25.233 -30.364 1.00 58.97 109 HIS A CA 1
ATOM 875 C C . HIS A 1 109 ? 13.374 -26.531 -30.978 1.00 58.97 109 HIS A C 1
ATOM 877 O O . HIS A 1 109 ? 14.140 -27.476 -31.148 1.00 58.97 109 HIS A O 1
ATOM 883 N N . SER A 1 110 ? 12.091 -26.583 -31.356 1.00 54.75 110 SER A 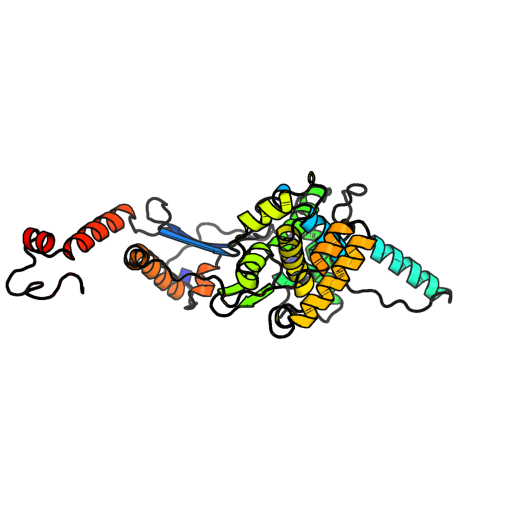N 1
ATOM 884 C CA . SER A 1 110 ? 11.504 -27.768 -32.006 1.00 54.75 110 SER A CA 1
ATOM 885 C C . SER A 1 110 ? 12.035 -28.027 -33.422 1.00 54.75 110 SER A C 1
ATOM 887 O O . SER A 1 110 ? 11.970 -29.158 -33.893 1.00 54.75 110 SER A O 1
ATOM 889 N N . VAL A 1 111 ? 12.621 -27.009 -34.064 1.00 60.06 111 VAL A N 1
ATOM 890 C CA . VAL A 1 111 ? 13.298 -27.113 -35.371 1.00 60.06 111 VAL A CA 1
ATOM 891 C C . VAL A 1 111 ? 14.832 -27.129 -35.260 1.00 60.06 111 VAL A C 1
ATOM 893 O O . VAL A 1 111 ? 15.521 -27.032 -36.270 1.00 60.06 111 VAL A O 1
ATOM 896 N N . GLY A 1 112 ? 15.383 -27.257 -34.045 1.00 42.22 112 GLY A N 1
ATOM 897 C CA . GLY A 1 112 ? 16.825 -27.417 -33.812 1.00 42.22 112 GLY A CA 1
ATOM 898 C C . GLY A 1 112 ? 17.671 -26.136 -33.876 1.00 42.22 112 GLY A C 1
ATOM 899 O O . GLY A 1 112 ? 18.890 -26.236 -33.971 1.00 42.22 112 GLY A O 1
ATOM 900 N N . LEU A 1 113 ? 17.067 -24.941 -33.807 1.00 45.47 113 LEU A N 1
ATOM 901 C CA . LEU A 1 113 ? 17.746 -23.653 -34.055 1.00 45.47 113 LEU A CA 1
ATOM 902 C C . LEU A 1 113 ? 17.939 -22.746 -32.818 1.00 45.47 113 LEU A C 1
ATOM 904 O O . LEU A 1 113 ? 18.381 -21.610 -32.967 1.00 45.47 113 LEU A O 1
ATOM 908 N N . GLY A 1 114 ? 17.633 -23.195 -31.595 1.00 41.06 114 GLY A N 1
ATOM 909 C CA . GLY A 1 114 ? 17.704 -22.351 -30.387 1.00 41.06 114 GLY A CA 1
ATOM 910 C C . GLY A 1 114 ? 18.747 -22.793 -29.355 1.00 41.06 114 GLY A C 1
ATOM 911 O O . GLY A 1 114 ? 18.772 -23.961 -28.966 1.00 41.06 114 GLY A O 1
ATOM 912 N N . SER A 1 115 ? 19.558 -21.854 -28.847 1.00 39.31 115 SER A N 1
ATOM 913 C CA . SER A 1 115 ? 20.391 -22.013 -27.644 1.00 39.31 115 SER A CA 1
ATOM 914 C C . SER A 1 115 ? 19.660 -21.469 -26.406 1.00 39.31 115 SER A C 1
ATOM 916 O O . SER A 1 115 ? 18.970 -20.452 -26.456 1.00 39.31 115 SER A O 1
ATOM 918 N N . GLY A 1 116 ? 19.758 -22.199 -25.290 1.00 40.50 116 GLY A N 1
ATOM 919 C CA . GLY A 1 116 ? 18.926 -22.021 -24.098 1.00 40.50 116 GLY A CA 1
ATOM 920 C C . GLY A 1 116 ? 19.097 -20.678 -23.384 1.00 40.50 116 GLY A C 1
ATOM 921 O O . GLY A 1 116 ? 20.033 -20.480 -22.611 1.00 40.50 116 GLY A O 1
ATOM 922 N N . GLY A 1 117 ? 18.122 -19.787 -23.556 1.00 35.25 117 GLY A N 1
ATOM 923 C CA . GLY A 1 117 ? 17.905 -18.650 -22.668 1.00 35.25 117 GLY A CA 1
ATOM 924 C C . GLY A 1 117 ? 17.100 -19.072 -21.438 1.00 35.25 117 GLY A C 1
ATOM 925 O O . GLY A 1 117 ? 15.990 -19.588 -21.555 1.00 35.25 117 GLY A O 1
ATOM 926 N N . ARG A 1 118 ? 17.621 -18.832 -20.228 1.00 32.34 118 ARG A N 1
ATOM 927 C CA . ARG A 1 118 ? 16.824 -18.927 -18.993 1.00 32.34 118 ARG A CA 1
ATOM 928 C C . ARG A 1 118 ? 15.648 -17.951 -19.089 1.00 32.34 118 ARG A C 1
ATOM 930 O O . ARG A 1 118 ? 15.855 -16.740 -19.076 1.00 32.34 118 ARG A O 1
ATOM 937 N N . VAL A 1 119 ? 14.421 -18.470 -19.150 1.00 39.59 119 VAL A N 1
ATOM 938 C CA . VAL A 1 119 ? 13.194 -17.668 -19.050 1.00 39.59 119 VAL A CA 1
ATOM 939 C C . VAL A 1 119 ? 13.217 -16.949 -17.699 1.00 39.59 119 VAL A C 1
ATOM 941 O O . VAL A 1 119 ? 13.098 -17.579 -16.648 1.00 39.59 119 VAL A O 1
ATOM 944 N N . ALA A 1 120 ? 13.431 -15.632 -17.713 1.00 37.06 120 ALA A N 1
ATOM 945 C CA . ALA A 1 120 ? 13.421 -14.809 -16.510 1.00 37.06 120 ALA A CA 1
ATOM 946 C C . ALA A 1 120 ? 12.014 -14.846 -15.887 1.00 37.06 120 ALA A C 1
ATOM 948 O O . ALA A 1 120 ? 11.066 -14.238 -16.389 1.00 37.06 120 ALA A O 1
ATOM 949 N N . GLY A 1 121 ? 11.875 -15.620 -14.809 1.00 51.19 121 GLY A N 1
ATOM 950 C CA . GLY A 1 121 ? 10.619 -15.903 -14.118 1.00 51.19 121 GLY A CA 1
ATOM 951 C C . GLY A 1 121 ? 10.094 -14.739 -13.278 1.00 51.19 121 GLY A C 1
ATOM 952 O O . GLY A 1 121 ? 10.042 -14.850 -12.058 1.00 51.19 121 GLY A O 1
ATOM 953 N N . GLY A 1 122 ? 9.694 -13.636 -13.912 1.00 66.56 122 GLY A N 1
ATOM 954 C CA . GLY A 1 122 ? 8.916 -12.578 -13.257 1.00 66.56 122 GLY A CA 1
ATOM 955 C C . GLY A 1 122 ? 7.417 -12.795 -13.468 1.00 66.56 122 GLY A C 1
ATOM 956 O O . GLY A 1 122 ? 6.987 -12.966 -14.604 1.00 66.56 122 GLY A O 1
ATOM 957 N N . SER A 1 123 ? 6.613 -12.791 -12.410 1.00 80.19 123 SER A N 1
ATOM 958 C CA . SER A 1 123 ? 5.145 -12.725 -12.529 1.00 80.19 123 SER A CA 1
ATOM 959 C C . SER A 1 123 ? 4.713 -11.278 -12.815 1.00 80.19 123 SER A C 1
ATOM 961 O O . SER A 1 123 ? 5.449 -10.359 -12.458 1.00 80.19 123 SER A O 1
ATOM 963 N N . THR A 1 124 ? 3.558 -11.050 -13.452 1.00 91.69 124 THR A N 1
ATOM 964 C CA . THR A 1 124 ? 3.028 -9.680 -13.613 1.00 91.69 124 THR A CA 1
ATOM 965 C C . THR A 1 124 ? 2.706 -9.066 -12.263 1.00 91.69 124 THR A C 1
ATOM 967 O O . THR A 1 124 ? 2.512 -9.792 -11.287 1.00 91.69 124 THR A O 1
ATOM 970 N N . LEU A 1 125 ? 2.569 -7.738 -12.193 1.00 94.44 125 LEU A N 1
ATOM 971 C CA . LEU A 1 125 ? 2.136 -7.088 -10.951 1.00 94.44 125 LEU A CA 1
ATOM 972 C C . LEU A 1 125 ? 0.807 -7.671 -10.450 1.00 94.44 125 LEU A C 1
ATOM 974 O O . LEU A 1 125 ? 0.672 -7.940 -9.260 1.00 94.44 125 LEU A O 1
ATOM 978 N N . ALA A 1 126 ? -0.130 -7.959 -11.360 1.00 95.19 126 ALA A N 1
ATOM 979 C CA . ALA A 1 126 ? -1.401 -8.588 -11.013 1.00 95.19 126 ALA A CA 1
ATOM 980 C C . ALA A 1 126 ? -1.200 -9.962 -10.349 1.00 95.19 126 ALA A C 1
ATOM 982 O O . ALA A 1 126 ? -1.747 -10.204 -9.280 1.00 95.19 126 ALA A O 1
ATOM 983 N N . THR A 1 127 ? -0.365 -10.840 -10.919 1.00 92.88 127 THR A N 1
ATOM 984 C CA . THR A 1 127 ? -0.093 -12.160 -10.315 1.00 92.88 127 THR A CA 1
ATOM 985 C C . THR A 1 127 ? 0.711 -12.072 -9.022 1.00 92.88 127 THR A C 1
ATOM 987 O O . THR A 1 127 ? 0.504 -12.881 -8.120 1.00 92.88 127 THR A O 1
ATOM 990 N N . GLN A 1 128 ? 1.618 -11.100 -8.903 1.00 92.38 128 GLN A N 1
ATOM 991 C CA . GLN A 1 128 ? 2.363 -10.876 -7.665 1.00 92.38 128 GLN A CA 1
ATOM 992 C C . GLN A 1 128 ? 1.433 -10.462 -6.518 1.00 92.38 128 GLN A C 1
ATOM 994 O O . GLN A 1 128 ? 1.586 -10.996 -5.420 1.00 92.38 128 GLN A O 1
ATOM 999 N N . ILE A 1 129 ? 0.442 -9.596 -6.781 1.00 94.25 129 ILE A N 1
ATOM 1000 C CA . ILE A 1 129 ? -0.594 -9.224 -5.802 1.00 94.25 129 ILE A CA 1
ATOM 1001 C C . ILE A 1 129 ? -1.343 -10.466 -5.309 1.00 94.25 129 ILE A C 1
ATOM 1003 O O . ILE A 1 129 ? -1.449 -10.676 -4.101 1.00 94.25 129 ILE A O 1
ATOM 1007 N N . GLU A 1 130 ? -1.790 -11.336 -6.222 1.00 92.94 130 GLU A N 1
ATOM 1008 C CA . GLU A 1 130 ? -2.460 -12.588 -5.838 1.00 92.94 130 GLU A CA 1
ATOM 1009 C C . GLU A 1 130 ? -1.587 -13.467 -4.947 1.00 92.94 130 GLU A C 1
ATOM 1011 O O . GLU A 1 130 ? -2.047 -14.038 -3.956 1.00 92.94 130 GLU A O 1
ATOM 1016 N N . LYS A 1 131 ? -0.305 -13.572 -5.303 1.00 88.94 131 LYS A N 1
ATOM 1017 C CA . LYS A 1 131 ? 0.650 -14.408 -4.591 1.00 88.94 131 LYS A CA 1
ATOM 1018 C C . LYS A 1 131 ? 0.776 -13.981 -3.131 1.00 88.94 131 LYS A C 1
ATOM 1020 O O . LYS A 1 131 ? 0.620 -14.834 -2.264 1.00 88.94 131 LYS A O 1
ATOM 1025 N N . TYR A 1 132 ? 1.062 -12.711 -2.839 1.00 89.94 132 TYR A N 1
ATOM 1026 C CA . TYR A 1 132 ? 1.290 -12.306 -1.446 1.00 89.94 132 TYR A CA 1
ATOM 1027 C C . TYR A 1 132 ? 0.002 -12.096 -0.640 1.00 89.94 132 TYR A C 1
ATOM 1029 O O . TYR A 1 132 ? 0.068 -12.161 0.583 1.00 89.94 132 TYR A O 1
ATOM 1037 N N . ARG A 1 133 ? -1.157 -11.867 -1.277 1.00 89.62 133 ARG A N 1
ATOM 1038 C CA . ARG A 1 133 ? -2.437 -11.747 -0.553 1.00 89.62 133 ARG A CA 1
ATOM 1039 C C . ARG A 1 133 ? -3.044 -13.091 -0.171 1.00 89.62 133 ARG A C 1
ATOM 1041 O O . ARG A 1 133 ? -3.623 -13.204 0.904 1.00 89.62 133 ARG A O 1
ATOM 1048 N N . HIS A 1 134 ? -2.920 -14.095 -1.040 1.00 88.56 134 HIS A N 1
ATOM 1049 C CA . HIS A 1 134 ? -3.737 -15.311 -0.936 1.00 88.56 134 HIS A CA 1
ATOM 1050 C C . HIS A 1 134 ? -2.938 -16.609 -0.821 1.00 88.56 134 HIS A C 1
ATOM 1052 O O . HIS A 1 134 ? -3.518 -17.646 -0.509 1.00 88.56 134 HIS A O 1
ATOM 1058 N N . SER A 1 135 ? -1.621 -16.602 -1.064 1.00 78.00 135 SER A N 1
ATOM 1059 C CA . SER A 1 135 ? -0.817 -17.826 -0.935 1.00 78.00 135 SER A CA 1
ATOM 1060 C C . SER A 1 135 ? -0.311 -18.005 0.504 1.00 78.00 135 SER A C 1
ATOM 1062 O O . SER A 1 135 ? 0.474 -17.170 0.966 1.00 78.00 135 SER A O 1
ATOM 1064 N N . PRO A 1 136 ? -0.684 -19.093 1.206 1.00 64.00 136 PRO A N 1
ATOM 1065 C CA . PRO A 1 136 ? -0.183 -19.374 2.548 1.00 64.00 136 PRO A CA 1
ATOM 1066 C C . PRO A 1 136 ? 1.351 -19.478 2.549 1.00 64.00 136 PRO A C 1
ATOM 1068 O O . PRO A 1 136 ? 1.945 -20.038 1.627 1.00 64.00 136 PRO A O 1
ATOM 1071 N N . GLU A 1 137 ? 1.998 -18.912 3.570 1.00 54.34 137 GLU A N 1
ATOM 1072 C CA . GLU A 1 137 ? 3.459 -18.944 3.791 1.00 54.34 137 GLU A CA 1
ATOM 1073 C C . GLU A 1 137 ? 4.344 -18.393 2.649 1.00 54.34 137 GLU A C 1
ATOM 1075 O O . GLU A 1 137 ? 5.563 -18.576 2.664 1.00 54.34 137 GLU A O 1
ATOM 1080 N N . GLY A 1 138 ? 3.778 -17.730 1.632 1.00 48.59 138 GLY A N 1
ATOM 1081 C CA . GLY A 1 138 ? 4.541 -17.186 0.499 1.00 48.59 138 GLY A CA 1
ATOM 1082 C C . GLY A 1 138 ? 5.265 -18.238 -0.362 1.00 48.59 138 GLY A C 1
ATOM 1083 O O . GLY A 1 138 ? 6.035 -17.879 -1.261 1.00 48.59 138 GLY A O 1
ATOM 1084 N N . ARG A 1 139 ? 5.016 -19.535 -0.127 1.00 47.00 139 ARG A N 1
ATOM 1085 C CA . ARG A 1 139 ? 5.633 -20.669 -0.826 1.00 47.00 139 ARG A CA 1
ATOM 1086 C C . ARG A 1 139 ? 4.632 -21.293 -1.790 1.00 47.00 139 ARG A C 1
ATOM 1088 O O . ARG A 1 139 ? 3.839 -22.145 -1.425 1.00 47.00 139 ARG A O 1
ATOM 1095 N N . THR A 1 140 ? 4.704 -20.893 -3.052 1.00 51.75 140 THR A N 1
ATOM 1096 C CA . THR A 1 140 ? 3.982 -21.548 -4.152 1.00 51.75 140 THR A CA 1
ATOM 1097 C C . THR A 1 140 ? 5.004 -22.141 -5.108 1.00 51.75 140 THR A C 1
ATOM 1099 O O . THR A 1 140 ? 5.574 -21.455 -5.957 1.00 51.75 140 THR A O 1
ATOM 1102 N N . ALA A 1 141 ? 5.324 -23.416 -4.883 1.00 56.47 141 ALA A N 1
ATOM 1103 C CA . ALA A 1 141 ? 6.347 -24.138 -5.639 1.00 56.47 141 ALA A CA 1
ATOM 1104 C C . ALA A 1 141 ? 5.770 -24.917 -6.833 1.00 56.47 141 ALA A C 1
ATOM 1106 O O . ALA A 1 141 ? 6.537 -25.352 -7.691 1.00 56.47 141 ALA A O 1
ATOM 1107 N N . SER A 1 142 ? 4.443 -25.079 -6.925 1.00 72.38 142 SER A N 1
ATOM 1108 C CA . SER A 1 142 ? 3.820 -25.867 -7.990 1.00 72.38 142 SER A CA 1
ATOM 1109 C C . SER A 1 142 ? 3.421 -25.016 -9.205 1.00 72.38 142 SER A C 1
ATOM 1111 O O . SER A 1 142 ? 3.073 -23.836 -9.098 1.00 72.38 142 SER A O 1
ATOM 1113 N N . LEU A 1 143 ? 3.454 -25.625 -10.393 1.00 78.19 143 LEU A N 1
ATOM 1114 C CA . LEU A 1 143 ? 2.938 -25.018 -11.628 1.00 78.19 143 LEU A CA 1
ATOM 1115 C C . LEU A 1 143 ? 1.431 -24.729 -11.529 1.00 78.19 143 LEU A C 1
ATOM 1117 O O . LEU A 1 143 ? 0.965 -23.716 -12.045 1.00 78.19 143 LEU A O 1
ATOM 1121 N N . THR A 1 144 ? 0.686 -25.582 -10.824 1.00 82.62 144 THR A N 1
ATOM 1122 C CA . THR A 1 144 ? -0.752 -25.423 -10.581 1.00 82.62 144 THR A CA 1
ATOM 1123 C C . THR A 1 144 ? -1.071 -24.183 -9.752 1.00 82.62 144 THR A C 1
ATOM 1125 O O . THR A 1 144 ? -2.019 -23.474 -10.079 1.00 82.62 144 THR A O 1
ATOM 1128 N N . ASP A 1 145 ? -0.257 -23.850 -8.746 1.00 83.06 145 ASP A N 1
ATOM 1129 C CA . ASP A 1 145 ? -0.472 -22.638 -7.943 1.00 83.06 145 ASP A CA 1
ATOM 1130 C C . ASP A 1 145 ? -0.260 -21.371 -8.769 1.00 83.06 145 ASP A C 1
ATOM 1132 O O . ASP A 1 145 ? -1.044 -20.429 -8.678 1.00 83.06 145 ASP A O 1
ATOM 1136 N N . LYS A 1 146 ? 0.760 -21.364 -9.637 1.00 83.81 146 LYS A N 1
ATOM 1137 C CA . LYS A 1 146 ? 0.999 -20.247 -10.562 1.00 83.81 146 LYS A CA 1
ATOM 1138 C C . LYS A 1 146 ? -0.167 -20.053 -11.529 1.00 83.81 146 LYS A C 1
ATOM 1140 O O . LYS A 1 146 ? -0.563 -18.918 -11.784 1.00 83.81 146 LYS A O 1
ATOM 1145 N N . LEU A 1 147 ? -0.744 -21.143 -12.040 1.00 87.31 147 LEU A N 1
ATOM 1146 C CA . LEU A 1 147 ? -1.934 -21.078 -12.891 1.00 87.31 147 LEU A CA 1
ATOM 1147 C C . LEU A 1 147 ? -3.155 -20.559 -12.123 1.00 87.31 147 LEU A C 1
ATOM 1149 O O . LEU A 1 147 ? -3.863 -19.705 -12.648 1.00 87.31 147 LEU A O 1
ATOM 1153 N N . ARG A 1 148 ? -3.373 -20.995 -10.874 1.00 90.62 148 ARG A N 1
ATOM 1154 C CA . ARG A 1 148 ? -4.453 -20.479 -10.011 1.00 90.62 148 ARG A CA 1
ATOM 1155 C C . ARG A 1 148 ? -4.296 -18.990 -9.717 1.00 90.62 148 ARG A C 1
ATOM 1157 O O . ARG A 1 148 ? -5.271 -18.250 -9.835 1.00 90.62 148 ARG A O 1
ATOM 1164 N N . GLN A 1 149 ? -3.083 -18.534 -9.401 1.00 90.62 149 GLN A N 1
ATOM 1165 C CA . GLN A 1 149 ? -2.775 -17.111 -9.218 1.00 90.62 149 GLN A CA 1
ATOM 1166 C C . GLN A 1 149 ? -3.066 -16.325 -10.501 1.00 90.62 149 GLN A C 1
ATOM 1168 O O . GLN A 1 149 ? -3.746 -15.307 -10.460 1.00 90.62 149 GLN A O 1
ATOM 1173 N N . MET A 1 150 ? -2.614 -16.814 -11.658 1.00 92.56 150 MET A N 1
ATOM 1174 C CA . MET A 1 150 ? -2.842 -16.145 -12.942 1.00 92.56 150 MET A CA 1
ATOM 1175 C C . MET A 1 150 ? -4.320 -16.104 -13.334 1.00 92.56 150 MET A C 1
ATOM 1177 O O . MET A 1 150 ? -4.808 -15.061 -13.770 1.00 92.56 150 MET A O 1
ATOM 1181 N N . ALA A 1 151 ? -5.056 -17.197 -13.142 1.00 93.88 151 ALA A N 1
ATOM 1182 C CA . ALA A 1 151 ? -6.492 -17.255 -13.391 1.00 93.88 151 ALA A CA 1
ATOM 1183 C C . ALA A 1 151 ? -7.271 -16.330 -12.440 1.00 93.88 151 ALA A C 1
ATOM 1185 O O . ALA A 1 151 ? -8.138 -15.583 -12.888 1.00 93.88 151 ALA A O 1
ATOM 1186 N N . SER A 1 152 ? -6.910 -16.295 -11.154 1.00 95.00 152 SER A N 1
ATOM 1187 C CA . SER A 1 152 ? -7.528 -15.395 -10.168 1.00 95.00 152 SER A CA 1
ATOM 1188 C C . SER A 1 152 ? -7.265 -13.923 -10.503 1.00 95.00 152 SER A C 1
ATOM 1190 O O . SER A 1 152 ? -8.204 -13.128 -10.564 1.00 95.00 152 SER A O 1
ATOM 1192 N N . ALA A 1 153 ? -6.014 -13.578 -10.833 1.00 95.31 153 ALA A N 1
ATOM 1193 C CA . ALA A 1 153 ? -5.629 -12.246 -11.301 1.00 95.31 153 ALA A CA 1
ATOM 1194 C C . ALA A 1 153 ? -6.399 -11.846 -12.567 1.00 95.31 153 ALA A C 1
ATOM 1196 O O . ALA A 1 153 ? -6.838 -10.703 -12.700 1.00 95.31 153 ALA A O 1
ATOM 1197 N N . THR A 1 154 ? -6.580 -12.790 -13.495 1.00 95.38 154 THR A N 1
ATOM 1198 C CA . THR A 1 154 ? -7.344 -12.587 -14.732 1.00 95.38 154 THR A CA 1
ATOM 1199 C C . THR A 1 154 ? -8.782 -12.216 -14.407 1.00 95.38 154 THR A C 1
ATOM 1201 O O . THR A 1 154 ? -9.231 -11.140 -14.787 1.00 95.38 154 THR A O 1
ATOM 1204 N N . LEU A 1 155 ? -9.489 -13.054 -13.644 1.00 95.12 155 LEU A N 1
ATOM 1205 C CA . LEU A 1 155 ? -10.882 -12.802 -13.273 1.00 95.12 155 LEU A CA 1
ATOM 1206 C C . LEU A 1 155 ? -11.040 -11.453 -12.561 1.00 95.12 155 LEU A C 1
ATOM 1208 O O . LEU A 1 155 ? -11.926 -10.670 -12.901 1.00 95.12 155 LEU A O 1
ATOM 1212 N N . ARG A 1 156 ? -10.134 -11.132 -11.628 1.00 94.62 156 ARG A N 1
ATOM 1213 C CA . ARG A 1 156 ? -10.155 -9.853 -10.906 1.00 94.62 156 ARG A CA 1
ATOM 1214 C C . ARG A 1 156 ? -9.906 -8.651 -11.821 1.00 94.62 156 ARG A C 1
ATOM 1216 O O . ARG A 1 156 ? -10.435 -7.564 -11.570 1.00 94.62 156 ARG A O 1
ATOM 1223 N N . SER A 1 157 ? -9.134 -8.839 -12.890 1.00 95.81 157 SER A N 1
ATOM 1224 C CA . SER A 1 157 ? -8.783 -7.774 -13.830 1.00 95.81 157 SER A CA 1
ATOM 1225 C C . SER A 1 157 ? -9.958 -7.296 -14.681 1.00 95.81 157 SER A C 1
ATOM 1227 O O . SER A 1 157 ? -10.016 -6.111 -15.020 1.00 95.81 157 SER A O 1
ATOM 1229 N N . TYR A 1 158 ? -10.907 -8.193 -14.951 1.00 95.94 158 TYR A N 1
ATOM 1230 C CA . TYR A 1 158 ? -12.094 -7.947 -15.775 1.00 95.94 158 TYR A CA 1
ATOM 1231 C C . TYR A 1 158 ? -13.367 -7.642 -14.968 1.00 95.94 158 TYR A C 1
ATOM 1233 O O . TYR A 1 158 ? -14.443 -7.516 -15.546 1.00 95.94 158 TYR A O 1
ATOM 1241 N N . LEU A 1 159 ? -13.266 -7.468 -13.642 1.00 93.62 159 LEU A N 1
ATOM 1242 C CA . LEU A 1 159 ? -14.417 -7.142 -12.781 1.00 93.62 159 LEU A CA 1
ATOM 1243 C C . LEU A 1 159 ? -15.193 -5.890 -13.221 1.00 93.62 159 LEU A C 1
ATOM 1245 O O . LEU A 1 159 ? -16.395 -5.817 -12.992 1.00 93.62 159 LEU A O 1
ATOM 1249 N N . ASP A 1 160 ? -14.511 -4.916 -13.829 1.00 92.44 160 ASP A N 1
ATOM 1250 C CA . ASP A 1 160 ? -15.117 -3.650 -14.263 1.00 92.44 160 ASP A CA 1
ATOM 1251 C C . ASP A 1 160 ? -15.477 -3.646 -15.771 1.00 92.44 160 ASP A C 1
ATOM 1253 O O . ASP A 1 160 ? -15.871 -2.606 -16.299 1.00 92.44 160 ASP A O 1
ATOM 1257 N N . GLY A 1 161 ? -15.336 -4.784 -16.468 1.00 94.69 161 GLY A N 1
ATOM 1258 C CA . GLY A 1 161 ? -15.617 -4.943 -17.901 1.00 94.69 161 GLY A CA 1
ATOM 1259 C C . GLY A 1 161 ? -14.410 -5.385 -18.740 1.00 94.69 161 GLY A C 1
ATOM 1260 O O . GLY A 1 161 ? -13.322 -5.625 -18.221 1.00 94.69 161 GLY A O 1
ATOM 1261 N N . GLU A 1 162 ? -14.611 -5.496 -20.060 1.00 95.94 162 GLU A N 1
ATOM 1262 C CA . GLU A 1 162 ? -13.582 -5.942 -21.020 1.00 95.94 162 GLU A CA 1
ATOM 1263 C C . GLU A 1 162 ? -12.398 -4.972 -21.159 1.00 95.94 162 GLU A C 1
ATOM 1265 O O . GLU A 1 162 ? -11.284 -5.394 -21.472 1.00 95.94 162 GLU A O 1
ATOM 1270 N N . ASP A 1 163 ? -12.631 -3.673 -20.961 1.00 96.88 163 ASP A N 1
ATOM 1271 C CA . ASP A 1 163 ? -11.568 -2.671 -20.962 1.00 96.88 163 ASP A CA 1
ATOM 1272 C C . ASP A 1 163 ? -10.847 -2.674 -19.609 1.00 96.88 163 ASP A C 1
ATOM 1274 O O . ASP A 1 163 ? -11.374 -2.255 -18.576 1.00 96.88 163 ASP A O 1
ATOM 1278 N N . THR A 1 164 ? -9.594 -3.121 -19.629 1.00 96.44 164 THR A N 1
ATOM 1279 C CA . THR A 1 164 ? -8.779 -3.279 -18.422 1.00 96.44 164 THR A CA 1
ATOM 1280 C C . THR A 1 164 ? -7.977 -2.026 -18.062 1.00 96.44 164 THR A C 1
ATOM 1282 O O . THR A 1 164 ? -7.251 -2.041 -17.068 1.00 96.44 164 THR A O 1
ATOM 1285 N N . SER A 1 165 ? -8.102 -0.922 -18.808 1.00 95.62 165 SER A N 1
ATOM 1286 C CA . SER A 1 165 ? -7.296 0.300 -18.629 1.00 95.62 165 SER A CA 1
ATOM 1287 C C . SER A 1 165 ? -7.372 0.861 -17.205 1.00 95.62 165 SER A C 1
ATOM 1289 O O . SER A 1 165 ? -6.347 1.190 -16.598 1.00 95.62 165 SER A O 1
ATOM 1291 N N . LYS A 1 166 ? -8.578 0.912 -16.621 1.00 95.25 166 LYS A N 1
ATOM 1292 C CA . LYS A 1 166 ? -8.779 1.342 -15.224 1.00 95.25 166 LYS A CA 1
ATOM 1293 C C . LYS A 1 166 ? -8.171 0.346 -14.237 1.00 95.25 166 LYS A C 1
ATOM 1295 O O . LYS A 1 166 ? -7.495 0.752 -13.290 1.00 95.25 166 LYS A O 1
ATOM 1300 N N . THR A 1 167 ? -8.356 -0.952 -14.478 1.00 96.19 167 THR A N 1
ATOM 1301 C CA . THR A 1 167 ? -7.788 -2.002 -13.628 1.00 96.19 167 THR A CA 1
ATOM 1302 C C . THR A 1 167 ? -6.265 -1.979 -13.632 1.00 96.19 167 THR A C 1
ATOM 1304 O O . THR A 1 167 ? -5.668 -2.121 -12.575 1.00 96.19 167 THR A O 1
ATOM 1307 N N . ARG A 1 168 ? -5.617 -1.734 -14.772 1.00 96.88 168 ARG A N 1
ATOM 1308 C CA . ARG A 1 168 ? -4.152 -1.657 -14.880 1.00 96.88 168 ARG A CA 1
ATOM 1309 C C . ARG A 1 168 ? -3.560 -0.540 -14.026 1.00 96.88 168 ARG A C 1
ATOM 1311 O O . ARG A 1 168 ? -2.622 -0.782 -13.271 1.00 96.88 168 ARG A O 1
ATOM 1318 N N . ARG A 1 169 ? -4.158 0.658 -14.065 1.00 97.31 169 ARG A N 1
ATOM 1319 C CA . ARG A 1 169 ? -3.788 1.769 -13.165 1.00 97.31 169 ARG A CA 1
ATOM 1320 C C . ARG A 1 169 ? -3.974 1.384 -11.702 1.00 97.31 169 ARG A C 1
ATOM 1322 O O . ARG A 1 169 ? -3.108 1.653 -10.873 1.00 97.31 169 ARG A O 1
ATOM 1329 N N . ARG A 1 170 ? -5.080 0.712 -11.385 1.00 96.25 170 ARG A N 1
ATOM 1330 C CA . ARG A 1 170 ? -5.330 0.217 -10.032 1.00 96.25 170 ARG A CA 1
ATOM 1331 C C . ARG A 1 170 ? -4.310 -0.841 -9.605 1.00 96.25 170 ARG A C 1
ATOM 1333 O O . ARG A 1 170 ? -3.836 -0.748 -8.490 1.00 96.25 170 ARG A O 1
ATOM 1340 N N . ILE A 1 171 ? -3.912 -1.778 -10.464 1.00 97.25 171 ILE A N 1
ATOM 1341 C CA . ILE A 1 171 ? -2.887 -2.794 -10.161 1.00 97.25 171 ILE A CA 1
ATOM 1342 C C . ILE A 1 171 ? -1.565 -2.130 -9.758 1.00 97.25 171 ILE A C 1
ATOM 1344 O O . ILE A 1 171 ? -0.966 -2.524 -8.761 1.00 97.25 171 ILE A O 1
ATOM 1348 N N . VAL A 1 172 ? -1.136 -1.088 -10.479 1.00 97.75 172 VAL A N 1
ATOM 1349 C CA . VAL A 1 172 ? 0.052 -0.301 -10.101 1.00 97.75 172 VAL A CA 1
ATOM 1350 C C . VAL A 1 172 ? -0.116 0.302 -8.707 1.00 97.75 172 VAL A C 1
ATOM 1352 O O . VAL A 1 172 ? 0.762 0.157 -7.859 1.00 97.75 172 VAL A O 1
ATOM 1355 N N . LEU A 1 173 ? -1.254 0.956 -8.467 1.00 96.88 173 LEU A N 1
ATOM 1356 C CA . LEU A 1 173 ? -1.559 1.609 -7.197 1.00 96.88 173 LEU A CA 1
ATOM 1357 C C . LEU A 1 173 ? -1.602 0.610 -6.031 1.00 96.88 173 LEU A C 1
ATOM 1359 O O . LEU A 1 173 ? -1.005 0.839 -4.984 1.00 96.88 173 LEU A O 1
ATOM 1363 N N . GLU A 1 174 ? -2.282 -0.518 -6.225 1.00 96.81 174 GLU A N 1
ATOM 1364 C CA . GLU A 1 174 ? -2.388 -1.601 -5.255 1.00 96.81 174 GLU A CA 1
ATOM 1365 C C . GLU A 1 174 ? -1.014 -2.174 -4.924 1.00 96.81 174 GLU A C 1
ATOM 1367 O O . GLU A 1 174 ? -0.705 -2.358 -3.749 1.00 96.81 174 GLU A O 1
ATOM 1372 N N . TYR A 1 175 ? -0.164 -2.398 -5.926 1.00 97.12 175 TYR A N 1
ATOM 1373 C CA . TYR A 1 175 ? 1.191 -2.879 -5.690 1.00 97.12 175 TYR A CA 1
ATOM 1374 C C . TYR A 1 175 ? 2.008 -1.881 -4.863 1.00 97.12 175 TYR A C 1
ATOM 1376 O O . TYR A 1 175 ? 2.561 -2.256 -3.830 1.00 97.12 175 TYR A O 1
ATOM 1384 N N . LEU A 1 176 ? 2.025 -0.600 -5.255 1.00 97.50 176 LEU A N 1
ATOM 1385 C CA . LEU A 1 176 ? 2.719 0.45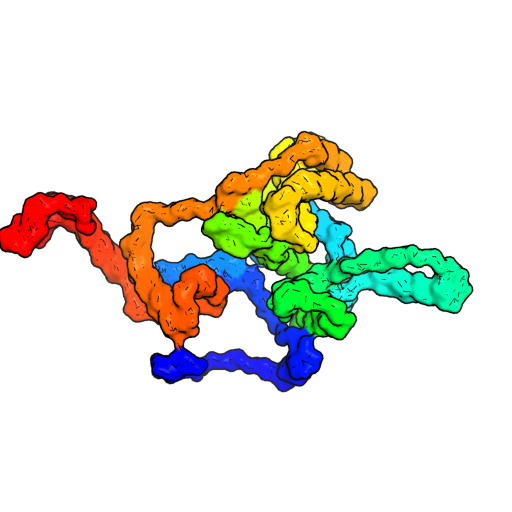5 -4.504 1.00 97.50 176 LEU A CA 1
ATOM 1386 C C . LEU A 1 176 ? 2.224 0.566 -3.058 1.00 97.50 176 LEU A C 1
ATOM 1388 O O . LEU A 1 176 ? 3.014 0.877 -2.173 1.00 97.50 176 LEU A O 1
ATOM 1392 N N . ASN A 1 177 ? 0.943 0.299 -2.815 1.00 97.44 177 ASN A N 1
ATOM 1393 C CA . ASN A 1 177 ? 0.331 0.417 -1.495 1.00 97.44 177 ASN A CA 1
ATOM 1394 C C . ASN A 1 177 ? 0.435 -0.854 -0.645 1.00 97.44 177 ASN A C 1
ATOM 1396 O O . ASN A 1 177 ? 0.306 -0.757 0.568 1.00 97.44 177 ASN A O 1
ATOM 1400 N N . THR A 1 178 ? 0.624 -2.037 -1.238 1.00 95.75 178 THR A N 1
ATOM 1401 C CA . THR A 1 178 ? 0.476 -3.308 -0.500 1.00 95.75 178 THR A CA 1
ATOM 1402 C C . THR A 1 178 ? 1.651 -4.274 -0.628 1.00 95.75 178 THR A C 1
ATOM 1404 O O . THR A 1 178 ? 1.643 -5.302 0.044 1.00 95.75 178 THR A O 1
ATOM 1407 N N . VAL A 1 179 ? 2.689 -3.947 -1.411 1.00 95.38 179 VAL A N 1
ATOM 1408 C CA . VAL A 1 179 ? 3.903 -4.778 -1.504 1.00 95.38 179 VAL A CA 1
ATOM 1409 C C . VAL A 1 179 ? 4.531 -4.997 -0.113 1.00 95.38 179 VAL A C 1
ATOM 1411 O O . VAL A 1 179 ? 4.757 -4.020 0.603 1.00 95.38 179 VAL A O 1
ATOM 1414 N N . PRO A 1 180 ? 4.820 -6.245 0.298 1.00 94.88 180 PRO A N 1
ATOM 1415 C CA . PRO A 1 180 ? 5.392 -6.518 1.612 1.00 94.88 180 PRO A CA 1
ATOM 1416 C C . PRO A 1 180 ? 6.873 -6.129 1.674 1.00 94.88 180 PRO A C 1
ATOM 1418 O O . PRO A 1 180 ? 7.692 -6.589 0.877 1.00 94.88 180 PRO A O 1
ATOM 1421 N N . LEU A 1 181 ? 7.234 -5.313 2.663 1.00 95.94 181 LEU A N 1
ATOM 1422 C CA . LEU A 1 181 ? 8.578 -4.762 2.874 1.00 95.94 181 LEU A CA 1
ATOM 1423 C C . LEU A 1 181 ? 9.141 -5.172 4.241 1.00 95.94 181 LEU A C 1
ATOM 1425 O O . LEU A 1 181 ? 9.741 -4.366 4.954 1.00 95.94 181 LEU A O 1
ATOM 1429 N N . SER A 1 182 ? 8.987 -6.458 4.575 1.00 93.94 182 SER A N 1
ATOM 1430 C CA . SER A 1 182 ? 9.432 -7.061 5.839 1.00 93.94 182 SER A CA 1
ATOM 1431 C C . SER A 1 182 ? 8.712 -6.475 7.064 1.00 93.94 182 SER A C 1
ATOM 1433 O O . SER A 1 182 ? 7.659 -5.852 6.954 1.00 93.94 182 SER A O 1
ATOM 1435 N N . ALA A 1 183 ? 9.256 -6.717 8.251 1.00 91.88 183 ALA A N 1
ATOM 1436 C CA . ALA A 1 183 ? 8.812 -6.136 9.505 1.00 91.88 183 ALA A CA 1
ATOM 1437 C C . ALA A 1 183 ? 9.975 -5.422 10.202 1.00 91.88 183 ALA A C 1
ATOM 1439 O O . ALA A 1 183 ? 11.125 -5.856 10.100 1.00 91.88 183 ALA A O 1
ATOM 1440 N N . LYS A 1 184 ? 9.670 -4.354 10.945 1.00 90.75 184 LYS A N 1
ATOM 1441 C CA . LYS A 1 184 ? 10.643 -3.635 11.780 1.00 90.75 184 LYS A CA 1
ATOM 1442 C C . LYS A 1 184 ? 10.225 -3.676 13.244 1.00 90.75 184 LYS A C 1
ATOM 1444 O O . LYS A 1 184 ? 9.044 -3.530 13.568 1.00 90.75 184 LYS A O 1
ATOM 1449 N N . LEU A 1 185 ? 11.196 -3.865 14.139 1.0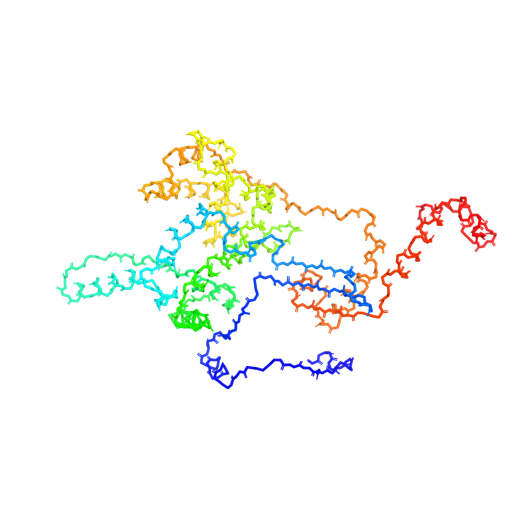0 86.62 185 LEU A N 1
ATOM 1450 C CA . LEU A 1 185 ? 10.948 -3.906 15.579 1.00 86.62 185 LEU A CA 1
ATOM 1451 C C . LEU A 1 185 ? 10.244 -2.619 16.043 1.00 86.62 185 LEU A C 1
ATOM 1453 O O . LEU A 1 185 ? 10.628 -1.516 15.661 1.00 86.62 185 LEU A O 1
ATOM 1457 N N . GLY A 1 186 ? 9.187 -2.771 16.843 1.00 84.31 186 GLY A N 1
ATOM 1458 C CA . GLY A 1 186 ? 8.368 -1.660 17.338 1.00 84.31 186 GLY A CA 1
ATOM 1459 C C . GLY A 1 186 ? 7.296 -1.146 16.367 1.00 84.31 186 GLY A C 1
ATOM 1460 O O . GLY A 1 186 ? 6.413 -0.427 16.814 1.00 84.31 186 GLY A O 1
ATOM 1461 N N . TYR A 1 187 ? 7.330 -1.527 15.083 1.00 87.56 187 TYR A N 1
ATOM 1462 C CA . TYR A 1 187 ? 6.280 -1.214 14.096 1.00 87.56 187 TYR A CA 1
ATOM 1463 C C . TYR A 1 187 ? 5.471 -2.458 13.695 1.00 87.56 187 TYR A C 1
ATOM 1465 O O . TYR A 1 187 ? 4.248 -2.413 13.590 1.00 87.56 187 TYR A O 1
ATOM 1473 N N . GLY A 1 188 ? 6.152 -3.593 13.508 1.00 89.69 188 GLY A N 1
ATOM 1474 C CA . GLY A 1 188 ? 5.583 -4.802 12.913 1.00 89.69 188 GLY A CA 1
ATOM 1475 C C . GLY A 1 188 ? 5.764 -4.819 11.393 1.00 89.69 188 GLY A C 1
ATOM 1476 O O . GLY A 1 188 ? 6.724 -4.245 10.881 1.00 89.69 188 GLY A O 1
ATOM 1477 N N . GLU A 1 189 ? 4.874 -5.507 10.679 1.00 91.88 189 GLU A N 1
ATOM 1478 C CA . GLU A 1 189 ? 4.871 -5.607 9.215 1.00 91.88 189 GLU A CA 1
ATOM 1479 C C . GLU A 1 189 ? 4.739 -4.239 8.546 1.00 91.88 189 GLU A C 1
ATOM 1481 O O . GLU A 1 189 ? 3.840 -3.460 8.875 1.00 91.88 189 GLU A O 1
ATOM 1486 N N . VAL A 1 190 ? 5.604 -4.002 7.566 1.00 94.25 190 VAL A N 1
ATOM 1487 C CA . VAL A 1 190 ? 5.648 -2.806 6.731 1.00 94.25 190 VAL A CA 1
ATOM 1488 C C . VAL A 1 190 ? 5.150 -3.191 5.346 1.00 94.25 190 VAL A C 1
ATOM 1490 O O . VAL A 1 190 ? 5.768 -4.015 4.675 1.00 94.25 190 VAL A O 1
ATOM 1493 N N . ASN A 1 191 ? 4.044 -2.591 4.912 1.00 93.75 191 ASN A N 1
ATOM 1494 C CA . ASN A 1 191 ? 3.456 -2.852 3.602 1.00 93.75 191 ASN A CA 1
ATOM 1495 C C . ASN A 1 191 ? 3.319 -1.549 2.820 1.00 93.75 191 ASN A C 1
ATOM 1497 O O . ASN A 1 191 ? 2.885 -0.531 3.354 1.00 93.75 191 ASN A O 1
ATOM 1501 N N . GLY A 1 192 ? 3.664 -1.608 1.539 1.00 95.88 192 GLY A N 1
ATOM 1502 C CA . GLY A 1 192 ? 3.611 -0.471 0.639 1.00 95.88 192 GLY A CA 1
ATOM 1503 C C . GLY A 1 192 ? 4.797 0.478 0.775 1.00 95.88 192 GLY A C 1
ATOM 1504 O O . GLY A 1 192 ? 5.440 0.603 1.816 1.00 95.88 192 GLY A O 1
ATOM 1505 N N . ILE A 1 193 ? 5.070 1.193 -0.311 1.00 97.19 193 ILE A N 1
ATOM 1506 C CA . ILE A 1 193 ? 6.153 2.173 -0.406 1.00 97.19 193 ILE A CA 1
ATOM 1507 C C . ILE A 1 193 ? 5.939 3.329 0.578 1.00 97.19 193 ILE A C 1
ATOM 1509 O O . ILE A 1 193 ? 6.913 3.850 1.106 1.00 97.19 193 ILE A O 1
ATOM 1513 N N . GLY A 1 194 ? 4.690 3.707 0.876 1.00 96.25 194 GLY A N 1
ATOM 1514 C CA . GLY A 1 194 ? 4.395 4.791 1.816 1.00 96.25 194 GLY A CA 1
ATOM 1515 C C . GLY A 1 194 ? 4.912 4.518 3.227 1.00 96.25 194 GLY A C 1
ATOM 1516 O O . GLY A 1 194 ? 5.726 5.286 3.744 1.00 96.25 194 GLY A O 1
ATOM 1517 N N . ASP A 1 195 ? 4.489 3.407 3.836 1.00 95.12 195 ASP A N 1
ATOM 1518 C CA . ASP A 1 195 ? 5.009 2.999 5.146 1.00 95.12 195 ASP A CA 1
ATOM 1519 C C . ASP A 1 195 ? 6.475 2.558 5.049 1.00 95.12 195 ASP A C 1
ATOM 1521 O O . ASP A 1 195 ? 7.247 2.806 5.969 1.00 95.12 195 ASP A O 1
ATOM 1525 N N . GLY A 1 196 ? 6.905 2.003 3.912 1.00 96.25 196 GLY A N 1
ATOM 1526 C CA . GLY A 1 196 ? 8.307 1.684 3.654 1.00 96.25 196 GLY A CA 1
ATOM 1527 C C . GLY A 1 196 ? 9.239 2.892 3.779 1.00 96.25 196 GLY A C 1
ATOM 1528 O O . GLY A 1 196 ? 10.228 2.827 4.506 1.00 96.25 196 GLY A O 1
ATOM 1529 N N . MET A 1 197 ? 8.910 4.011 3.130 1.00 97.25 197 MET A N 1
ATOM 1530 C CA . MET A 1 197 ? 9.700 5.247 3.194 1.00 97.25 197 MET A CA 1
ATOM 1531 C C . MET A 1 197 ? 9.758 5.816 4.615 1.00 97.25 197 MET A C 1
ATOM 1533 O O . MET A 1 197 ? 10.810 6.274 5.064 1.00 97.25 197 MET A O 1
ATOM 1537 N N . TRP A 1 198 ? 8.648 5.735 5.348 1.00 95.44 198 TRP A N 1
ATOM 1538 C CA . TRP A 1 198 ? 8.591 6.167 6.741 1.00 95.44 198 TRP A CA 1
ATOM 1539 C C . TRP A 1 198 ? 9.443 5.290 7.659 1.00 95.44 198 TRP A C 1
ATOM 1541 O O . TRP A 1 198 ? 10.295 5.785 8.391 1.00 95.44 198 TRP A O 1
ATOM 1551 N N . VAL A 1 199 ? 9.234 3.977 7.615 1.00 94.94 199 VAL A N 1
ATOM 1552 C CA . VAL A 1 199 ? 9.807 3.041 8.586 1.00 94.94 199 VAL A CA 1
ATOM 1553 C C . VAL A 1 199 ? 11.279 2.755 8.295 1.00 94.94 199 VAL A C 1
ATOM 1555 O O . VAL A 1 199 ? 12.089 2.671 9.223 1.00 94.94 199 VAL A O 1
ATOM 1558 N N . TRP A 1 200 ? 11.647 2.595 7.022 1.00 95.50 200 TRP A N 1
ATOM 1559 C CA . TRP A 1 200 ? 13.006 2.218 6.629 1.00 95.50 200 TRP A CA 1
ATOM 1560 C C . TRP A 1 200 ? 13.930 3.406 6.414 1.00 95.50 200 TRP A C 1
ATOM 1562 O O . TRP A 1 200 ? 15.121 3.246 6.649 1.00 95.50 200 TRP A O 1
ATOM 1572 N N . TYR A 1 201 ? 13.408 4.581 6.053 1.00 95.94 201 TYR A N 1
ATOM 1573 C CA . TYR A 1 201 ? 14.222 5.772 5.772 1.00 95.94 201 TYR A CA 1
ATOM 1574 C C . TYR A 1 201 ? 13.858 7.000 6.618 1.00 95.94 201 TYR A C 1
ATOM 1576 O O . TYR A 1 201 ? 14.511 8.032 6.506 1.00 95.94 201 TYR A O 1
ATOM 1584 N N . GLY A 1 202 ? 12.848 6.920 7.493 1.00 94.75 202 GLY A N 1
ATOM 1585 C CA . GLY A 1 202 ? 12.457 8.048 8.347 1.00 94.75 202 GLY A CA 1
ATOM 1586 C C . GLY A 1 202 ? 11.857 9.219 7.564 1.00 94.75 202 GLY A C 1
ATOM 1587 O O . GLY A 1 202 ? 11.876 10.353 8.039 1.00 94.75 202 GLY A O 1
ATOM 1588 N N . ARG A 1 203 ? 11.365 8.972 6.344 1.00 94.94 203 ARG A N 1
ATOM 1589 C CA . ARG A 1 203 ? 10.872 10.015 5.442 1.00 94.94 203 ARG A CA 1
ATOM 1590 C C . ARG A 1 203 ? 9.371 10.217 5.604 1.00 94.94 203 ARG A C 1
ATOM 1592 O O . ARG A 1 203 ? 8.591 9.273 5.485 1.00 94.94 203 ARG A O 1
ATOM 1599 N N . ASP A 1 204 ? 8.957 11.468 5.781 1.00 94.56 204 ASP A N 1
ATOM 1600 C CA . ASP A 1 204 ? 7.546 11.834 5.670 1.00 94.56 204 ASP A CA 1
ATOM 1601 C C . ASP A 1 204 ? 7.034 11.618 4.235 1.00 94.56 204 ASP A C 1
ATOM 1603 O O . ASP A 1 204 ? 7.632 12.088 3.262 1.00 94.56 204 ASP A O 1
ATOM 1607 N N . PHE A 1 205 ? 5.908 10.918 4.098 1.00 95.25 205 PHE A N 1
ATOM 1608 C CA . PHE A 1 205 ? 5.397 10.499 2.794 1.00 95.25 205 PHE A CA 1
ATOM 1609 C C . PHE A 1 205 ? 4.884 11.672 1.951 1.00 95.25 205 PHE A C 1
ATOM 1611 O O . PHE A 1 205 ? 5.047 11.664 0.729 1.00 95.25 205 PHE A O 1
ATOM 1618 N N . ALA A 1 206 ? 4.317 12.715 2.565 1.00 95.56 206 ALA A N 1
ATOM 1619 C CA . ALA A 1 206 ? 3.911 13.909 1.825 1.00 95.56 206 ALA A CA 1
ATOM 1620 C C . ALA A 1 206 ? 5.141 14.649 1.273 1.00 95.56 206 ALA A C 1
ATOM 1622 O O . ALA A 1 206 ? 5.150 15.061 0.110 1.00 95.56 206 ALA A O 1
ATOM 1623 N N . SER A 1 207 ? 6.214 14.740 2.065 1.00 95.50 207 SER A N 1
ATOM 1624 C CA . SER A 1 207 ? 7.493 15.304 1.629 1.00 95.50 207 SER A CA 1
ATOM 1625 C C . SER A 1 207 ? 8.117 14.517 0.472 1.00 95.50 207 SER A C 1
ATOM 1627 O O . SER A 1 207 ? 8.486 15.124 -0.534 1.00 95.50 207 SER A O 1
ATOM 1629 N N . VAL A 1 208 ? 8.156 13.179 0.558 1.00 96.12 208 VAL A N 1
ATOM 1630 C CA . VAL A 1 208 ? 8.636 12.304 -0.533 1.00 96.12 208 VAL A CA 1
ATOM 1631 C C . VAL A 1 208 ? 7.891 12.601 -1.829 1.00 96.12 208 VAL A C 1
ATOM 1633 O O . VAL A 1 208 ? 8.512 12.818 -2.867 1.00 96.12 208 VAL A O 1
ATOM 1636 N N . ASN A 1 209 ? 6.561 12.671 -1.777 1.00 95.62 209 ASN A N 1
ATOM 1637 C CA . ASN A 1 209 ? 5.752 12.916 -2.966 1.00 95.62 209 ASN A CA 1
ATOM 1638 C C . ASN A 1 209 ? 5.947 14.319 -3.533 1.00 95.62 209 ASN A C 1
ATOM 1640 O O . ASN A 1 209 ? 6.054 14.464 -4.748 1.00 95.62 209 ASN A O 1
ATOM 1644 N N . ARG A 1 210 ? 6.062 15.342 -2.684 1.00 94.00 210 ARG A N 1
ATOM 1645 C CA . ARG A 1 210 ? 6.381 16.709 -3.115 1.00 94.00 210 ARG A CA 1
ATOM 1646 C C . ARG A 1 210 ? 7.736 16.774 -3.823 1.00 94.00 210 ARG A C 1
ATOM 1648 O O . ARG A 1 210 ? 7.826 17.389 -4.879 1.00 94.00 210 ARG A O 1
ATOM 1655 N N . ILE A 1 211 ? 8.763 16.119 -3.275 1.00 94.31 211 ILE A N 1
ATOM 1656 C CA . ILE A 1 211 ? 10.111 16.068 -3.864 1.00 94.31 211 ILE A CA 1
ATOM 1657 C C . ILE A 1 211 ? 10.086 15.308 -5.191 1.00 94.31 211 ILE A C 1
ATOM 1659 O O . ILE A 1 211 ? 10.610 15.789 -6.185 1.00 94.31 211 ILE A O 1
ATOM 1663 N N . LEU A 1 212 ? 9.445 14.142 -5.252 1.00 93.50 212 LEU A N 1
ATOM 1664 C CA . LEU A 1 212 ? 9.435 13.330 -6.472 1.00 93.50 212 LEU A CA 1
ATOM 1665 C C . LEU A 1 212 ? 8.495 13.865 -7.561 1.00 93.50 212 LEU A C 1
ATOM 1667 O O . LEU A 1 212 ? 8.675 13.535 -8.732 1.00 93.50 212 LEU A O 1
ATOM 1671 N N . SER A 1 213 ? 7.522 14.702 -7.195 1.00 88.94 213 SER A N 1
ATOM 1672 C CA . SER A 1 213 ? 6.624 15.374 -8.145 1.00 88.94 213 SER A CA 1
ATOM 1673 C C . SER A 1 213 ? 7.184 16.694 -8.675 1.00 88.94 213 SER A C 1
ATOM 1675 O O . SER A 1 213 ? 6.688 17.191 -9.680 1.00 88.94 213 SER A O 1
ATOM 1677 N N . SER A 1 214 ? 8.209 17.273 -8.039 1.00 80.06 214 SER A N 1
ATOM 1678 C CA . SER A 1 214 ? 8.731 18.596 -8.410 1.00 80.06 214 SER A CA 1
ATOM 1679 C C . SER A 1 214 ? 9.607 18.604 -9.669 1.00 80.06 214 SER A C 1
ATOM 1681 O O . SER A 1 214 ? 10.042 19.670 -10.103 1.00 80.06 214 SER A O 1
ATOM 1683 N N . ASN A 1 215 ? 9.868 17.453 -10.295 1.00 60.34 215 ASN A N 1
ATOM 1684 C CA . ASN A 1 215 ? 10.885 17.369 -11.337 1.00 60.34 215 ASN A CA 1
ATOM 1685 C C . ASN A 1 215 ? 10.315 17.425 -12.760 1.00 60.34 215 ASN A C 1
ATOM 1687 O O . ASN A 1 215 ? 9.903 16.405 -13.315 1.00 60.34 215 ASN A O 1
ATOM 1691 N N . SER A 1 216 ? 10.337 18.622 -13.356 1.00 50.91 216 SER A N 1
ATOM 1692 C CA . SER A 1 216 ? 10.386 18.819 -14.820 1.00 50.91 216 SER A CA 1
ATOM 1693 C C . SER A 1 216 ? 10.976 20.170 -15.286 1.00 50.91 216 SER A C 1
ATOM 1695 O O . SER A 1 216 ? 10.911 20.436 -16.480 1.00 50.91 216 SER A O 1
ATOM 1697 N N . VAL A 1 217 ? 11.544 21.041 -14.427 1.00 49.16 217 VAL A N 1
ATOM 1698 C CA . VAL A 1 217 ? 11.909 22.418 -14.872 1.00 49.16 217 VAL A CA 1
ATOM 1699 C C . VAL A 1 217 ? 13.349 22.865 -14.569 1.00 49.16 217 VAL A C 1
ATOM 1701 O O . VAL A 1 217 ? 13.847 23.760 -15.247 1.00 49.16 217 VAL A O 1
ATOM 1704 N N . THR A 1 218 ? 14.079 22.254 -13.631 1.00 52.44 218 THR A N 1
ATOM 1705 C CA . THR A 1 218 ? 15.457 22.685 -13.313 1.00 52.44 218 THR A CA 1
ATOM 1706 C C . THR A 1 218 ? 16.525 21.803 -13.981 1.00 52.44 218 THR A C 1
ATOM 1708 O O . THR A 1 218 ? 16.456 20.581 -13.861 1.00 52.44 218 THR A O 1
ATOM 1711 N N . PRO A 1 219 ? 17.559 22.382 -14.634 1.00 58.19 219 PRO A N 1
ATOM 1712 C CA . PRO A 1 219 ? 18.634 21.618 -15.285 1.00 58.19 219 PRO A CA 1
ATOM 1713 C C . PRO A 1 219 ? 19.479 20.756 -14.334 1.00 58.19 219 PRO A C 1
ATOM 1715 O O . PRO A 1 219 ? 20.086 19.777 -14.764 1.00 58.19 219 PRO A O 1
ATOM 1718 N N . ALA A 1 220 ? 19.539 21.117 -13.048 1.00 74.88 220 ALA A N 1
ATOM 1719 C CA . ALA A 1 220 ? 20.334 20.424 -12.040 1.00 74.88 220 ALA A CA 1
ATOM 1720 C C . ALA A 1 220 ? 19.444 19.585 -11.111 1.00 74.88 220 ALA A C 1
ATOM 1722 O O . ALA A 1 220 ? 18.541 20.106 -10.453 1.00 74.88 220 ALA A O 1
ATOM 1723 N N . ILE A 1 221 ? 19.733 18.284 -11.032 1.00 87.69 221 ILE A N 1
ATOM 1724 C CA . ILE A 1 221 ? 19.111 17.366 -10.074 1.00 87.69 221 ILE A CA 1
ATOM 1725 C C . ILE A 1 221 ? 19.657 17.678 -8.677 1.00 87.69 221 ILE A C 1
ATOM 1727 O O . ILE A 1 221 ? 20.867 17.609 -8.463 1.00 87.69 221 ILE A O 1
ATOM 1731 N N . SER A 1 222 ? 18.785 18.006 -7.719 1.00 90.25 222 SER A N 1
ATOM 1732 C CA . SER A 1 222 ? 19.233 18.241 -6.344 1.00 90.25 222 SER A CA 1
ATOM 1733 C C . SER A 1 222 ? 19.694 16.930 -5.680 1.00 90.25 222 SER A C 1
ATOM 1735 O O . SER A 1 222 ? 19.111 15.871 -5.946 1.00 90.25 222 SER A O 1
ATOM 1737 N N . PRO A 1 223 ? 20.694 16.969 -4.777 1.00 91.50 223 PRO A N 1
ATOM 1738 C CA . PRO A 1 223 ? 21.112 15.785 -4.022 1.00 91.50 223 PRO A CA 1
ATOM 1739 C C . PRO A 1 223 ? 19.967 15.142 -3.229 1.00 91.50 223 PRO A C 1
ATOM 1741 O O . PRO A 1 223 ? 19.867 13.919 -3.165 1.00 91.50 223 PRO A O 1
ATOM 1744 N N . GLU A 1 224 ? 19.062 15.958 -2.677 1.00 93.44 224 GLU A N 1
ATOM 1745 C CA . GLU A 1 224 ? 17.880 15.474 -1.958 1.00 93.44 224 GLU A CA 1
ATOM 1746 C C . GLU A 1 224 ? 16.927 14.705 -2.883 1.00 93.44 224 GLU A C 1
ATOM 1748 O O . GLU A 1 224 ? 16.482 13.616 -2.528 1.00 93.44 224 GLU A O 1
ATOM 1753 N N . PHE A 1 225 ? 16.659 15.219 -4.089 1.00 95.06 225 PHE A N 1
ATOM 1754 C CA . PHE A 1 225 ? 15.832 14.518 -5.071 1.00 95.06 225 PHE A CA 1
ATOM 1755 C C . PHE A 1 225 ? 16.435 13.160 -5.439 1.00 95.06 225 PHE A C 1
ATOM 1757 O O . PHE A 1 225 ? 15.735 12.146 -5.448 1.00 95.06 225 PHE A O 1
ATOM 1764 N N . ALA A 1 226 ? 17.739 13.135 -5.724 1.00 95.94 226 ALA A N 1
ATOM 1765 C CA . ALA A 1 226 ? 18.449 11.920 -6.099 1.00 95.94 226 ALA A CA 1
ATOM 1766 C C . ALA A 1 226 ? 18.420 10.866 -4.982 1.00 95.94 226 ALA A C 1
ATOM 1768 O O . ALA A 1 226 ? 18.157 9.693 -5.253 1.00 95.94 226 ALA A O 1
ATOM 1769 N N . LEU A 1 227 ? 18.638 11.284 -3.731 1.00 97.44 227 LEU A N 1
ATOM 1770 C CA . LEU A 1 227 ? 18.585 10.403 -2.568 1.00 97.44 227 LEU A CA 1
ATOM 1771 C C . LEU A 1 227 ? 17.173 9.856 -2.325 1.00 97.44 227 LEU A C 1
ATOM 1773 O O . LEU A 1 227 ? 17.011 8.644 -2.235 1.00 97.44 227 LEU A O 1
ATOM 1777 N N . VAL A 1 228 ? 16.144 10.710 -2.297 1.00 97.56 228 VAL A N 1
ATOM 1778 C CA . VAL A 1 228 ? 14.751 10.272 -2.078 1.00 97.56 228 VAL A CA 1
ATOM 1779 C C . VAL A 1 228 ? 14.290 9.314 -3.179 1.00 97.56 228 VAL A C 1
ATOM 1781 O O . VAL A 1 228 ? 13.611 8.323 -2.908 1.00 97.56 228 VAL A O 1
ATOM 1784 N N . TYR A 1 229 ? 14.683 9.571 -4.429 1.00 97.81 229 TYR A N 1
ATOM 1785 C CA . TYR A 1 229 ? 14.400 8.654 -5.527 1.00 97.81 229 TYR A CA 1
ATOM 1786 C C . TYR A 1 229 ? 15.108 7.304 -5.343 1.00 97.81 229 TYR A C 1
ATOM 1788 O O . TYR A 1 229 ? 14.483 6.258 -5.528 1.00 97.81 229 TYR A O 1
ATOM 1796 N N . LYS A 1 230 ? 16.388 7.313 -4.951 1.00 98.38 230 LYS A N 1
ATOM 1797 C CA . LYS A 1 230 ? 17.165 6.095 -4.687 1.00 98.38 230 LYS A CA 1
ATOM 1798 C C . LYS A 1 230 ? 16.573 5.267 -3.547 1.00 98.38 230 LYS A C 1
ATOM 1800 O O . LYS A 1 230 ? 16.459 4.055 -3.693 1.00 98.38 230 LYS A O 1
ATOM 1805 N N . GLU A 1 231 ? 16.165 5.912 -2.457 1.00 98.44 231 GLU A N 1
ATOM 1806 C CA . GLU A 1 231 ? 15.480 5.289 -1.317 1.00 98.44 231 GLU A CA 1
ATOM 1807 C C . GLU A 1 231 ? 14.152 4.637 -1.745 1.00 98.44 231 GLU A C 1
ATOM 1809 O O . GLU A 1 231 ? 13.878 3.488 -1.413 1.00 98.44 231 GLU A O 1
ATOM 1814 N N . ALA A 1 232 ? 13.329 5.316 -2.548 1.00 98.19 232 ALA A N 1
ATOM 1815 C CA . ALA A 1 232 ? 12.083 4.722 -3.037 1.00 98.19 232 ALA A CA 1
ATOM 1816 C C . ALA A 1 232 ? 12.334 3.544 -4.000 1.00 98.19 232 ALA A C 1
ATOM 1818 O O . ALA A 1 232 ? 11.634 2.528 -3.953 1.00 98.19 232 ALA A O 1
ATOM 1819 N N . LEU A 1 233 ? 13.346 3.663 -4.865 1.00 98.25 233 LEU A N 1
ATOM 1820 C CA . LEU A 1 233 ? 13.744 2.618 -5.807 1.00 98.25 233 LEU A CA 1
ATOM 1821 C C . LEU A 1 233 ? 14.284 1.374 -5.088 1.00 98.25 233 LEU A C 1
ATOM 1823 O O . LEU A 1 233 ? 13.955 0.252 -5.480 1.00 98.25 233 LEU A O 1
ATOM 1827 N N . SER A 1 234 ? 15.085 1.551 -4.036 1.00 98.31 234 SER A N 1
ATOM 1828 C CA . SER A 1 234 ? 15.630 0.434 -3.263 1.00 98.31 234 SER A CA 1
ATOM 1829 C C . SER A 1 234 ? 14.514 -0.386 -2.608 1.00 98.31 234 SER A C 1
ATOM 1831 O O . SER A 1 234 ? 14.576 -1.613 -2.642 1.00 98.31 234 SER A O 1
ATOM 1833 N N . LEU A 1 235 ? 13.436 0.240 -2.113 1.00 98.06 235 LEU A N 1
ATOM 1834 C CA . LEU A 1 235 ? 12.274 -0.481 -1.572 1.00 98.06 235 LEU A CA 1
ATOM 1835 C C . LEU A 1 235 ? 11.582 -1.347 -2.633 1.00 98.06 235 LEU A C 1
ATOM 1837 O O . LEU A 1 235 ? 11.246 -2.501 -2.360 1.00 98.06 235 LEU A O 1
ATOM 1841 N N . MET A 1 236 ? 11.410 -0.832 -3.856 1.00 96.12 236 MET A N 1
ATOM 1842 C CA . MET A 1 236 ? 10.834 -1.611 -4.964 1.00 96.12 236 MET A CA 1
ATOM 1843 C C . MET A 1 236 ? 11.687 -2.835 -5.303 1.00 96.12 236 MET A C 1
ATOM 1845 O O . MET A 1 236 ? 11.153 -3.896 -5.612 1.00 96.12 236 MET A O 1
ATOM 1849 N N . ILE A 1 237 ? 13.010 -2.700 -5.231 1.00 95.19 237 ILE A N 1
ATOM 1850 C CA . ILE A 1 237 ? 13.961 -3.783 -5.504 1.00 95.19 237 ILE A CA 1
ATOM 1851 C C . ILE A 1 237 ? 13.990 -4.796 -4.351 1.00 95.19 237 ILE A C 1
ATOM 1853 O O . ILE A 1 237 ? 14.034 -6.010 -4.581 1.00 95.19 237 ILE A O 1
ATOM 1857 N N . ALA A 1 238 ? 13.938 -4.308 -3.110 1.00 95.25 238 ALA A N 1
ATOM 1858 C CA . ALA A 1 238 ? 14.032 -5.117 -1.903 1.00 95.25 238 ALA A CA 1
ATOM 1859 C C . ALA A 1 238 ? 12.903 -6.151 -1.786 1.00 95.25 238 ALA A C 1
ATOM 1861 O O . ALA A 1 238 ? 13.132 -7.211 -1.202 1.00 95.25 238 ALA A O 1
ATOM 1862 N N . GLN A 1 239 ? 11.734 -5.905 -2.399 1.00 90.56 239 GLN A N 1
ATOM 1863 C CA . GLN A 1 239 ? 10.562 -6.801 -2.385 1.00 90.56 239 GLN A CA 1
ATOM 1864 C C . GLN A 1 239 ? 10.888 -8.269 -2.711 1.00 90.56 239 GLN A C 1
ATOM 1866 O O . GLN A 1 239 ? 10.236 -9.184 -2.219 1.00 90.56 239 GLN A O 1
ATOM 1871 N N . ARG A 1 240 ? 11.942 -8.518 -3.500 1.00 87.38 240 ARG A N 1
ATOM 1872 C CA . ARG A 1 240 ? 12.362 -9.871 -3.892 1.00 87.38 240 ARG A CA 1
ATOM 1873 C C . ARG A 1 240 ? 12.830 -10.717 -2.707 1.00 87.38 240 ARG A C 1
ATOM 1875 O O . ARG A 1 240 ? 12.653 -11.935 -2.720 1.00 87.38 240 ARG A O 1
ATOM 1882 N N . ARG A 1 241 ? 13.486 -10.088 -1.724 1.00 91.88 241 ARG A N 1
ATOM 1883 C CA . ARG A 1 241 ? 14.001 -10.698 -0.481 1.00 91.88 241 ARG A CA 1
ATOM 1884 C C . ARG A 1 241 ? 14.013 -9.647 0.641 1.00 91.88 241 ARG A C 1
ATOM 1886 O O . ARG A 1 241 ? 15.089 -9.267 1.109 1.00 91.88 241 ARG A O 1
ATOM 1893 N N . PRO A 1 242 ? 12.841 -9.164 1.080 1.00 93.19 242 PRO A N 1
ATOM 1894 C CA . PRO A 1 242 ? 12.748 -7.927 1.847 1.00 93.19 242 PRO A CA 1
ATOM 1895 C C . PRO A 1 242 ? 13.402 -8.065 3.223 1.00 93.19 242 PRO A C 1
ATOM 1897 O O . PRO A 1 242 ? 14.105 -7.160 3.652 1.00 93.19 242 PRO A O 1
ATOM 1900 N N . ALA A 1 243 ? 13.282 -9.230 3.871 1.00 92.00 243 ALA A N 1
ATOM 1901 C CA . ALA A 1 243 ? 13.928 -9.497 5.158 1.00 92.00 243 ALA A CA 1
ATOM 1902 C C . ALA A 1 243 ? 15.465 -9.445 5.102 1.00 92.00 243 ALA A C 1
ATOM 1904 O O . ALA A 1 243 ? 16.101 -9.030 6.066 1.00 92.00 243 ALA A O 1
ATOM 1905 N N . TYR A 1 244 ? 16.065 -9.852 3.979 1.00 94.81 244 TYR A N 1
ATOM 1906 C CA . TYR A 1 244 ? 17.512 -9.780 3.798 1.00 94.81 244 TYR A CA 1
ATOM 1907 C C . TYR A 1 244 ? 17.949 -8.348 3.484 1.00 94.81 244 TYR A C 1
ATOM 1909 O O . TYR A 1 244 ? 18.748 -7.777 4.220 1.00 94.81 244 TYR A O 1
ATOM 1917 N N . TYR A 1 245 ? 17.393 -7.756 2.423 1.00 95.75 245 TYR A N 1
ATOM 1918 C CA . TYR A 1 245 ? 17.837 -6.458 1.909 1.00 95.75 245 TYR A CA 1
ATOM 1919 C C . TYR A 1 245 ? 17.562 -5.287 2.857 1.00 95.75 245 TYR A C 1
ATOM 1921 O O . TYR A 1 245 ? 18.361 -4.360 2.907 1.00 95.75 245 TYR A O 1
ATOM 1929 N N . LEU A 1 246 ? 16.464 -5.335 3.617 1.00 94.31 246 LEU A N 1
ATOM 1930 C CA . LEU A 1 246 ? 16.104 -4.303 4.600 1.00 94.31 246 LEU A CA 1
ATOM 1931 C C . LEU A 1 246 ? 16.635 -4.629 6.008 1.00 94.31 246 LEU A C 1
ATOM 1933 O O . LEU A 1 246 ? 16.348 -3.918 6.963 1.00 94.31 246 LEU A O 1
ATOM 1937 N N . GLY A 1 247 ? 17.393 -5.720 6.144 1.00 90.44 247 GLY A N 1
ATOM 1938 C CA . GLY A 1 247 ? 18.068 -6.127 7.372 1.00 90.44 247 GLY A CA 1
ATOM 1939 C C . GLY A 1 247 ? 19.583 -6.129 7.183 1.00 90.44 247 GLY A C 1
ATOM 1940 O O . GLY A 1 247 ? 20.201 -5.090 6.984 1.00 90.44 247 GLY A O 1
ATOM 1941 N N . ALA A 1 248 ? 20.196 -7.313 7.228 1.00 90.88 248 ALA A N 1
ATOM 1942 C CA . ALA A 1 248 ? 21.653 -7.468 7.159 1.00 90.88 248 ALA A CA 1
ATOM 1943 C C . ALA A 1 248 ? 22.270 -7.183 5.769 1.00 90.88 248 ALA A C 1
ATOM 1945 O O . ALA A 1 248 ? 23.487 -7.066 5.649 1.00 90.88 248 ALA A O 1
ATOM 1946 N N . GLY A 1 249 ? 21.454 -7.108 4.715 1.00 94.12 249 GLY A N 1
ATOM 1947 C CA . GLY A 1 249 ? 21.872 -6.987 3.315 1.00 94.12 249 GLY A CA 1
ATOM 1948 C C . GLY A 1 249 ? 21.942 -5.558 2.773 1.00 94.12 249 GLY A C 1
ATOM 1949 O O . GLY A 1 249 ? 21.798 -5.378 1.567 1.00 94.12 249 GLY A O 1
ATOM 1950 N N . GLU A 1 250 ? 22.138 -4.544 3.619 1.00 92.81 250 GLU A N 1
ATOM 1951 C CA . GLU A 1 250 ? 22.116 -3.124 3.223 1.00 92.81 250 GLU A CA 1
ATOM 1952 C C . GLU A 1 250 ? 23.101 -2.799 2.083 1.00 92.81 250 GLU A C 1
ATOM 1954 O O . GLU A 1 250 ? 22.727 -2.180 1.088 1.00 92.81 250 GLU A O 1
ATOM 1959 N N . LYS A 1 251 ? 24.351 -3.276 2.179 1.00 95.56 251 LYS A N 1
ATOM 1960 C CA . LYS A 1 251 ? 25.377 -3.058 1.139 1.00 95.56 251 LYS A CA 1
ATOM 1961 C C . LYS A 1 251 ? 25.012 -3.728 -0.187 1.00 95.56 251 LYS A C 1
ATOM 1963 O O . LYS A 1 251 ? 25.274 -3.185 -1.260 1.00 95.56 251 LYS A O 1
ATOM 1968 N N . ASP A 1 252 ? 24.388 -4.897 -0.120 1.00 97.44 252 ASP A N 1
ATOM 1969 C CA . ASP A 1 252 ? 23.934 -5.622 -1.304 1.00 97.44 252 ASP A CA 1
ATOM 1970 C C . ASP A 1 252 ? 22.742 -4.915 -1.952 1.00 97.44 252 ASP A C 1
ATOM 1972 O O . ASP A 1 252 ? 22.673 -4.823 -3.180 1.00 97.44 252 ASP A O 1
ATOM 1976 N N . LEU A 1 253 ? 21.834 -4.364 -1.140 1.00 97.50 253 LEU A N 1
ATOM 1977 C CA . LEU A 1 253 ? 20.728 -3.540 -1.617 1.00 97.50 253 LEU A CA 1
ATOM 1978 C C . LEU A 1 253 ? 21.236 -2.268 -2.306 1.00 97.50 253 LEU A C 1
ATOM 1980 O O . LEU A 1 253 ? 20.757 -1.936 -3.389 1.00 97.50 253 LEU A O 1
ATOM 1984 N N . GLU A 1 254 ? 22.220 -1.586 -1.724 1.00 97.94 254 GLU A N 1
ATOM 1985 C CA . GLU A 1 254 ? 22.890 -0.416 -2.307 1.00 97.94 254 GLU A CA 1
ATOM 1986 C C . GLU A 1 254 ? 23.480 -0.748 -3.691 1.00 97.94 254 GLU A C 1
ATOM 1988 O O . GLU A 1 254 ? 23.145 -0.113 -4.696 1.00 97.94 254 GLU A O 1
ATOM 1993 N N . ASN A 1 255 ? 24.280 -1.815 -3.782 1.00 98.00 255 ASN A N 1
ATOM 1994 C CA . ASN A 1 255 ? 24.895 -2.263 -5.036 1.00 98.00 255 ASN A CA 1
ATOM 1995 C C . ASN A 1 255 ? 23.861 -2.648 -6.105 1.00 98.00 255 ASN A C 1
ATOM 1997 O O . ASN A 1 255 ? 23.999 -2.297 -7.287 1.00 98.00 255 ASN A O 1
ATOM 2001 N N . LEU A 1 256 ? 22.810 -3.364 -5.702 1.00 97.12 256 LEU A N 1
ATOM 2002 C CA . LEU A 1 256 ? 21.732 -3.769 -6.596 1.00 97.12 256 LEU A CA 1
ATOM 2003 C C . LEU A 1 256 ? 20.931 -2.550 -7.077 1.00 97.12 256 LEU A C 1
ATOM 2005 O O . LEU A 1 256 ? 20.652 -2.437 -8.271 1.00 97.12 256 LEU A O 1
ATOM 2009 N N . THR A 1 257 ? 20.644 -1.597 -6.190 1.00 98.25 257 THR A N 1
ATOM 2010 C CA . THR A 1 257 ? 19.963 -0.338 -6.529 1.00 98.25 257 THR A CA 1
ATOM 2011 C C . THR A 1 257 ? 20.776 0.471 -7.535 1.00 98.25 257 THR A C 1
ATOM 2013 O O . THR A 1 257 ? 20.244 0.877 -8.569 1.00 98.25 257 THR A O 1
ATOM 2016 N N . ASN A 1 258 ? 22.087 0.610 -7.321 1.00 98.50 258 ASN A N 1
ATOM 2017 C CA . ASN A 1 258 ? 22.989 1.283 -8.260 1.00 98.50 258 ASN A CA 1
ATOM 2018 C C . ASN A 1 258 ? 23.038 0.592 -9.629 1.00 98.50 258 ASN A C 1
ATOM 2020 O O . ASN A 1 258 ? 23.110 1.252 -10.667 1.00 98.50 258 ASN A O 1
ATOM 2024 N N . SER A 1 259 ? 22.948 -0.738 -9.660 1.00 97.94 259 SER A N 1
ATOM 2025 C CA . SER A 1 259 ? 22.862 -1.494 -10.914 1.00 97.94 259 SER A CA 1
ATOM 2026 C C . SER A 1 259 ? 21.550 -1.215 -11.653 1.00 97.94 259 SER A C 1
ATOM 2028 O O . SER A 1 259 ? 21.565 -0.952 -12.856 1.00 97.94 259 SER A O 1
ATOM 2030 N N . HIS A 1 260 ? 20.424 -1.176 -10.937 1.00 97.19 260 HIS A N 1
ATOM 2031 C CA . HIS A 1 260 ? 19.126 -0.817 -11.509 1.00 97.19 260 HIS A CA 1
ATOM 2032 C C . HIS A 1 260 ? 19.078 0.632 -12.015 1.00 97.19 260 HIS A C 1
ATOM 2034 O O . HIS A 1 260 ? 18.530 0.862 -13.091 1.00 97.19 260 HIS A O 1
ATOM 2040 N N . LEU A 1 261 ? 19.697 1.592 -11.318 1.00 98.06 261 LEU A N 1
ATOM 2041 C CA . LEU A 1 261 ? 19.814 2.983 -11.783 1.00 98.06 261 LEU A CA 1
ATOM 2042 C C . LEU A 1 261 ? 20.484 3.070 -13.163 1.00 98.06 261 LEU A C 1
ATOM 2044 O O . LEU A 1 261 ? 20.009 3.792 -14.040 1.00 98.06 261 LEU A O 1
ATOM 2048 N N . ARG A 1 262 ? 21.558 2.300 -13.389 1.00 98.06 262 ARG A N 1
ATOM 2049 C CA . ARG A 1 262 ? 22.256 2.265 -14.686 1.00 98.06 262 ARG A CA 1
ATOM 2050 C C . ARG A 1 262 ? 21.365 1.720 -15.800 1.00 98.06 262 ARG A C 1
ATOM 2052 O O . ARG A 1 262 ? 21.298 2.329 -16.864 1.00 98.06 262 ARG A O 1
ATOM 2059 N N . VAL A 1 263 ? 20.655 0.620 -15.546 1.00 96.56 263 VAL A N 1
ATOM 2060 C CA . VAL A 1 263 ? 19.772 -0.009 -16.544 1.00 96.56 263 VAL A CA 1
ATOM 2061 C C . VAL A 1 263 ? 18.537 0.857 -16.829 1.00 96.56 263 VAL A C 1
ATOM 2063 O O . VAL A 1 263 ? 18.130 0.976 -17.982 1.00 96.56 263 VAL A O 1
ATOM 2066 N N . LEU A 1 264 ? 17.973 1.518 -15.813 1.00 95.50 264 LEU A N 1
ATOM 2067 C CA . LEU A 1 264 ? 16.874 2.477 -15.980 1.00 95.50 264 LEU A CA 1
ATOM 2068 C C . LEU A 1 264 ? 17.283 3.659 -16.867 1.00 95.50 264 LEU A C 1
ATOM 2070 O O . LEU A 1 264 ? 16.515 4.067 -17.735 1.00 95.50 264 LEU A O 1
ATOM 2074 N N . ALA A 1 265 ? 18.494 4.188 -16.677 1.00 96.19 265 ALA A N 1
ATOM 2075 C CA . ALA A 1 265 ? 19.014 5.277 -17.500 1.00 96.19 265 ALA A CA 1
ATOM 2076 C C . ALA A 1 265 ? 19.311 4.827 -18.934 1.00 96.19 265 ALA A C 1
ATOM 2078 O O . ALA A 1 265 ? 18.971 5.529 -19.881 1.00 96.19 265 ALA A O 1
ATOM 2079 N N . GLN A 1 266 ? 19.895 3.636 -19.102 1.00 95.25 266 GLN A N 1
ATOM 2080 C CA . GLN A 1 266 ? 20.145 3.049 -20.420 1.00 95.25 266 GLN A CA 1
ATOM 2081 C C . GLN A 1 266 ? 18.846 2.859 -21.215 1.00 95.25 266 GLN A C 1
ATOM 2083 O O . GLN A 1 266 ? 18.835 3.042 -22.428 1.00 95.25 266 GLN A O 1
ATOM 2088 N N . ALA A 1 267 ? 17.749 2.525 -20.534 1.00 93.19 267 ALA A N 1
ATOM 2089 C CA . ALA A 1 267 ? 16.428 2.394 -21.137 1.00 93.19 267 ALA A CA 1
ATOM 2090 C C . ALA A 1 267 ? 15.656 3.723 -21.270 1.00 93.19 267 ALA A C 1
ATOM 2092 O O . ALA A 1 267 ? 14.502 3.707 -21.690 1.00 93.19 267 ALA A O 1
ATOM 2093 N N . GLY A 1 268 ? 16.247 4.860 -20.884 1.00 94.06 268 GLY A N 1
ATOM 2094 C CA . GLY A 1 268 ? 15.611 6.178 -20.967 1.00 94.06 268 GLY A CA 1
ATOM 2095 C C . GLY A 1 268 ? 14.476 6.417 -19.964 1.00 94.06 268 GLY A C 1
ATOM 2096 O O . GLY A 1 268 ? 13.743 7.394 -20.094 1.00 94.06 268 GLY A O 1
ATOM 2097 N N . VAL A 1 269 ? 14.316 5.554 -18.953 1.00 94.12 269 VAL A N 1
ATOM 2098 C CA . VAL A 1 269 ? 13.298 5.725 -17.899 1.00 94.12 269 VAL A CA 1
ATOM 2099 C C . VAL A 1 269 ? 13.659 6.889 -16.977 1.00 94.12 269 VAL A C 1
ATOM 2101 O O . VAL A 1 269 ? 12.780 7.622 -16.526 1.00 94.12 269 VAL A O 1
ATOM 2104 N N . ILE A 1 270 ? 14.958 7.069 -16.727 1.00 94.31 270 ILE A N 1
ATOM 2105 C CA . ILE A 1 270 ? 15.520 8.205 -15.994 1.00 94.31 270 ILE A CA 1
ATOM 2106 C C . ILE A 1 270 ? 16.604 8.894 -16.818 1.00 94.31 270 ILE A C 1
ATOM 2108 O O . ILE A 1 270 ? 17.226 8.271 -17.678 1.00 94.31 270 ILE A O 1
ATOM 2112 N N . SER A 1 271 ? 16.869 10.169 -16.533 1.00 93.94 271 SER A N 1
ATOM 2113 C CA . SER A 1 271 ? 17.970 10.883 -17.181 1.00 93.94 271 SER A CA 1
ATOM 2114 C C . SER A 1 271 ? 19.338 10.368 -16.696 1.00 93.94 271 SER A C 1
ATOM 2116 O O . SER A 1 271 ? 19.469 9.962 -15.534 1.00 93.94 271 SER A O 1
ATOM 2118 N N . PRO A 1 272 ? 20.391 10.433 -17.534 1.00 95.25 272 PRO A N 1
ATOM 2119 C CA . PRO A 1 272 ? 21.761 10.153 -17.100 1.00 95.25 272 PRO A CA 1
ATOM 2120 C C . PRO A 1 272 ? 22.199 11.022 -15.912 1.00 95.25 272 PRO A C 1
ATOM 2122 O O . PRO A 1 272 ? 22.832 10.516 -14.993 1.00 95.25 272 PRO A O 1
ATOM 2125 N N . ALA A 1 273 ? 21.772 12.290 -15.871 1.00 93.88 273 ALA A N 1
ATOM 2126 C CA . ALA A 1 273 ? 22.049 13.194 -14.755 1.00 93.88 273 ALA A CA 1
ATOM 2127 C C . ALA A 1 273 ? 21.448 12.697 -13.425 1.00 93.88 273 ALA A C 1
ATOM 2129 O O . ALA A 1 273 ? 22.115 12.748 -12.395 1.00 93.88 273 ALA A O 1
ATOM 2130 N N . LEU A 1 274 ? 20.214 12.170 -13.436 1.00 95.12 274 LEU A N 1
ATOM 2131 C CA . LEU A 1 274 ? 19.607 11.579 -12.238 1.00 95.12 274 LEU A CA 1
ATOM 2132 C C . LEU A 1 274 ? 20.324 10.294 -11.817 1.00 95.12 274 LEU A C 1
ATOM 2134 O O . LEU A 1 274 ? 20.539 10.085 -10.627 1.00 95.12 274 LEU A O 1
ATOM 2138 N N . ARG A 1 275 ? 20.717 9.444 -12.776 1.00 96.75 275 ARG A N 1
ATOM 2139 C CA . ARG A 1 275 ? 21.538 8.258 -12.491 1.00 96.75 275 ARG A CA 1
ATOM 2140 C C . ARG A 1 275 ? 22.826 8.654 -11.784 1.00 96.75 275 ARG A C 1
ATOM 2142 O O . ARG A 1 275 ? 23.125 8.077 -10.747 1.00 96.75 275 ARG A O 1
ATOM 2149 N N . ASP A 1 276 ? 23.571 9.606 -12.336 1.00 96.69 276 ASP A N 1
ATOM 2150 C CA . ASP A 1 276 ? 24.878 9.995 -11.803 1.00 96.69 276 ASP A CA 1
ATOM 2151 C C . ASP A 1 276 ? 24.744 10.611 -10.410 1.00 96.69 276 ASP A C 1
ATOM 2153 O O . ASP A 1 276 ? 25.449 10.201 -9.489 1.00 96.69 276 ASP A O 1
ATOM 2157 N N . ALA A 1 277 ? 23.759 11.495 -10.217 1.00 96.12 277 ALA A N 1
ATOM 2158 C CA . ALA A 1 277 ? 23.455 12.063 -8.908 1.00 96.12 277 ALA A CA 1
ATOM 2159 C C . ALA A 1 277 ? 23.051 10.988 -7.881 1.00 96.12 277 ALA A C 1
ATOM 2161 O O . ALA A 1 277 ? 23.525 11.016 -6.752 1.00 96.12 277 ALA A O 1
ATOM 2162 N N . ALA A 1 278 ? 22.207 10.020 -8.255 1.00 97.00 278 ALA A N 1
ATOM 2163 C CA . ALA A 1 278 ? 21.746 8.971 -7.342 1.00 97.00 278 ALA A CA 1
ATOM 2164 C C . ALA A 1 278 ? 22.820 7.903 -7.065 1.00 97.00 278 ALA A C 1
ATOM 2166 O O . ALA A 1 278 ? 22.883 7.352 -5.972 1.00 97.00 278 ALA A O 1
ATOM 2167 N N . VAL A 1 279 ? 23.701 7.599 -8.018 1.00 97.81 279 VAL A N 1
ATOM 2168 C CA . VAL A 1 279 ? 24.838 6.695 -7.772 1.00 97.81 279 VAL A CA 1
ATOM 2169 C C . VAL A 1 279 ? 25.856 7.339 -6.824 1.00 97.81 279 VAL A C 1
ATOM 2171 O O . VAL A 1 279 ? 26.495 6.621 -6.062 1.00 97.81 279 VAL A O 1
ATOM 2174 N N . ALA A 1 280 ? 25.980 8.669 -6.838 1.00 96.94 280 ALA A N 1
ATOM 2175 C CA . ALA A 1 280 ? 26.873 9.410 -5.948 1.00 96.94 280 ALA A CA 1
ATOM 2176 C C . ALA A 1 280 ? 26.354 9.553 -4.501 1.00 96.94 280 ALA A C 1
ATOM 2178 O O . ALA A 1 280 ? 27.129 9.917 -3.618 1.00 96.94 280 ALA A O 1
ATOM 2179 N N . THR A 1 281 ? 25.071 9.285 -4.236 1.00 95.94 281 THR A N 1
ATOM 2180 C CA . THR A 1 281 ? 24.519 9.244 -2.870 1.00 95.94 281 THR A CA 1
ATOM 2181 C C . THR A 1 281 ? 24.620 7.839 -2.277 1.00 95.94 281 THR A C 1
ATOM 2183 O O . THR A 1 281 ? 24.851 6.874 -2.998 1.00 95.94 281 THR A O 1
ATOM 2186 N N . VAL A 1 282 ? 24.424 7.690 -0.968 1.00 96.38 282 VAL A N 1
ATOM 2187 C CA . VAL A 1 282 ? 24.404 6.388 -0.277 1.00 96.38 282 VAL A CA 1
ATOM 2188 C C . VAL A 1 282 ? 23.063 6.241 0.437 1.00 96.38 282 VAL A C 1
ATOM 2190 O O . VAL A 1 282 ? 22.515 7.231 0.919 1.00 96.38 282 VAL A O 1
ATOM 2193 N N . LEU A 1 283 ? 22.499 5.032 0.473 1.00 96.94 283 LEU A N 1
ATOM 2194 C CA . LEU A 1 283 ? 21.304 4.762 1.272 1.00 96.94 283 LEU A CA 1
ATOM 2195 C C . LEU A 1 283 ? 21.593 4.950 2.770 1.00 96.94 283 LEU A C 1
ATOM 2197 O O . LEU A 1 283 ? 22.637 4.543 3.270 1.00 96.94 283 LEU A O 1
ATOM 2201 N N . HIS A 1 284 ? 20.638 5.536 3.492 1.00 93.75 284 HIS A N 1
ATOM 2202 C CA . HIS A 1 284 ? 20.745 5.772 4.933 1.00 93.75 284 HIS A CA 1
ATOM 2203 C C . HIS A 1 284 ? 19.540 5.170 5.667 1.00 93.75 284 HIS A C 1
ATOM 2205 O O . HIS A 1 284 ? 18.555 5.876 5.899 1.00 93.75 284 HIS A O 1
ATOM 2211 N N . PRO A 1 285 ? 19.564 3.871 6.019 1.00 92.50 285 PRO A N 1
ATOM 2212 C CA . PRO A 1 285 ? 18.473 3.264 6.766 1.00 92.50 285 PRO A CA 1
ATOM 2213 C C . PRO A 1 285 ? 18.258 3.954 8.115 1.00 92.50 285 PRO A C 1
ATOM 2215 O O . PRO A 1 285 ? 19.196 4.261 8.852 1.00 92.50 285 PRO A O 1
ATOM 2218 N N . ALA A 1 286 ? 16.997 4.174 8.465 1.00 90.88 286 ALA A N 1
ATOM 2219 C CA . ALA A 1 286 ? 16.621 4.764 9.735 1.00 90.88 286 ALA A CA 1
ATOM 2220 C C . ALA A 1 286 ? 16.992 3.833 10.898 1.00 90.88 286 ALA A C 1
ATOM 2222 O O . ALA A 1 286 ? 16.638 2.651 10.903 1.00 90.88 286 ALA A O 1
ATOM 2223 N N . LEU A 1 287 ? 17.617 4.394 11.935 1.00 83.31 287 LEU A N 1
ATOM 2224 C CA . LEU A 1 287 ? 17.990 3.662 13.152 1.00 83.31 287 LEU A CA 1
ATOM 2225 C C . LEU A 1 287 ? 16.766 3.219 13.977 1.00 83.31 287 LEU A C 1
ATOM 2227 O O . LEU A 1 287 ? 16.802 2.190 14.644 1.00 83.31 287 LEU A O 1
ATOM 2231 N N . GLY A 1 288 ? 15.668 3.979 13.912 1.00 79.19 288 GLY A N 1
ATOM 2232 C CA . GLY A 1 288 ? 14.410 3.693 14.606 1.00 79.19 288 GLY A CA 1
ATOM 2233 C C . GLY A 1 288 ? 13.263 3.363 13.653 1.00 79.19 288 GLY A C 1
ATOM 2234 O O . GLY A 1 288 ? 13.368 3.532 12.440 1.00 79.19 288 GLY A O 1
ATOM 2235 N N . SER A 1 289 ? 12.142 2.896 14.198 1.00 75.94 289 SER A N 1
ATOM 2236 C CA . SER A 1 289 ? 10.929 2.586 13.428 1.00 75.94 289 SER A CA 1
ATOM 2237 C C . SER A 1 289 ? 10.052 3.800 13.101 1.00 75.94 289 SER A C 1
ATOM 2239 O O . SER A 1 289 ? 9.046 3.655 12.412 1.00 75.94 289 SER A O 1
ATOM 2241 N N . GLY A 1 290 ? 10.393 4.983 13.623 1.00 71.00 290 GLY A N 1
ATOM 2242 C CA . GLY A 1 290 ? 9.576 6.192 13.484 1.00 71.00 290 GLY A CA 1
ATOM 2243 C C . GLY A 1 290 ? 8.262 6.151 14.277 1.00 71.00 290 GLY A C 1
ATOM 2244 O O . GLY A 1 290 ? 7.461 7.074 14.164 1.00 71.00 290 GLY A O 1
ATOM 2245 N N . VAL A 1 291 ? 8.018 5.108 15.082 1.00 69.12 291 VAL A N 1
ATOM 2246 C CA . VAL A 1 291 ? 6.860 5.043 15.984 1.00 69.12 291 VAL A CA 1
ATOM 2247 C C . VAL A 1 291 ? 7.121 5.966 17.166 1.00 69.12 291 VAL A C 1
ATOM 2249 O O . VAL A 1 291 ? 7.871 5.627 18.081 1.00 69.12 291 VAL A O 1
ATOM 2252 N N . ALA A 1 292 ? 6.519 7.154 17.135 1.00 59.06 292 ALA A N 1
ATOM 2253 C CA . ALA A 1 292 ? 6.565 8.062 18.269 1.00 59.06 292 ALA A CA 1
ATOM 2254 C C . ALA A 1 292 ? 5.719 7.483 19.423 1.00 59.06 292 ALA A C 1
ATOM 2256 O O . ALA A 1 292 ? 4.610 6.991 19.176 1.00 59.06 292 ALA A O 1
ATOM 2257 N N . PRO A 1 293 ? 6.190 7.541 20.682 1.00 52.62 293 PRO A N 1
ATOM 2258 C CA . PRO A 1 293 ? 5.342 7.217 21.820 1.00 52.62 293 PRO A CA 1
ATOM 2259 C C . PRO A 1 293 ? 4.118 8.151 21.833 1.00 52.62 293 PRO A C 1
ATOM 2261 O O . PRO A 1 293 ? 4.237 9.330 21.487 1.00 52.62 293 PRO A O 1
ATOM 2264 N N . PRO A 1 294 ? 2.922 7.651 22.198 1.00 52.16 294 PRO A N 1
ATOM 2265 C CA . PRO A 1 294 ? 1.726 8.481 22.218 1.00 52.16 294 PRO A CA 1
ATOM 2266 C C . PRO A 1 294 ? 1.908 9.666 23.183 1.00 52.16 294 PRO A C 1
ATOM 2268 O O . PRO A 1 294 ? 2.465 9.480 24.267 1.00 52.16 294 PRO A O 1
ATOM 2271 N N . PRO A 1 295 ? 1.423 10.875 22.835 1.00 48.38 295 PRO A N 1
ATOM 2272 C CA . PRO A 1 295 ? 1.570 12.041 23.699 1.00 48.38 295 PRO A CA 1
ATOM 2273 C C . PRO A 1 295 ? 0.883 11.818 25.056 1.00 48.38 295 PRO A C 1
ATOM 2275 O O . PRO A 1 295 ? -0.194 11.217 25.117 1.00 48.38 295 PRO A O 1
ATOM 2278 N N . ALA A 1 296 ? 1.478 12.324 26.142 1.00 47.50 296 ALA A N 1
ATOM 2279 C CA . ALA A 1 296 ? 1.058 12.055 27.526 1.00 47.50 296 ALA A CA 1
ATOM 2280 C C . ALA A 1 296 ? -0.436 12.348 27.800 1.00 47.50 296 ALA A C 1
ATOM 2282 O O . ALA A 1 296 ? -1.109 11.596 28.503 1.00 47.50 296 ALA A O 1
ATOM 2283 N N . ASN A 1 297 ? -1.004 13.367 27.144 1.00 47.28 297 ASN A N 1
ATOM 2284 C CA . ASN A 1 297 ? -2.403 13.787 27.316 1.00 47.28 297 ASN A CA 1
ATOM 2285 C C . ASN A 1 297 ? -3.451 12.816 26.736 1.00 47.28 297 ASN A C 1
ATOM 2287 O O . ASN A 1 297 ? -4.655 13.062 26.861 1.00 47.28 297 ASN A O 1
ATOM 2291 N N . THR A 1 298 ? -3.005 11.715 26.129 1.00 53.44 298 THR A N 1
ATOM 2292 C CA . THR A 1 298 ? -3.834 10.749 25.397 1.00 53.44 298 THR A CA 1
ATOM 2293 C C . THR A 1 298 ? -4.324 9.583 26.265 1.00 53.44 298 THR A C 1
ATOM 2295 O O . THR A 1 298 ? -5.217 8.841 25.864 1.00 53.44 298 THR A O 1
ATOM 2298 N N . PHE A 1 299 ? -3.762 9.387 27.462 1.00 48.97 299 PHE A N 1
ATOM 2299 C CA . PHE A 1 299 ? -4.060 8.205 28.281 1.00 48.97 299 PHE A CA 1
ATOM 2300 C C . PHE A 1 299 ? -5.496 8.209 28.837 1.00 48.97 299 PHE A C 1
ATOM 2302 O O . PHE A 1 299 ? -6.167 7.177 28.835 1.00 48.97 299 PHE A O 1
ATOM 2309 N N . VAL A 1 300 ? -6.005 9.383 29.236 1.00 51.41 300 VAL A N 1
ATOM 2310 C CA . VAL A 1 300 ? -7.366 9.531 29.787 1.00 51.41 300 VAL A CA 1
ATOM 2311 C C . VAL A 1 300 ? -8.426 9.530 28.681 1.00 51.41 300 VAL A C 1
ATOM 2313 O O . VAL A 1 300 ? -9.418 8.815 28.792 1.00 51.41 300 VAL A O 1
ATOM 2316 N N . THR A 1 301 ? -8.177 10.219 27.561 1.00 57.44 301 THR A N 1
ATOM 2317 C CA . THR A 1 301 ? -9.081 10.213 26.394 1.00 57.44 301 THR A CA 1
ATOM 2318 C C . THR A 1 301 ? -9.164 8.838 25.726 1.00 57.44 301 THR A C 1
ATOM 2320 O O . THR A 1 301 ? -10.222 8.461 25.230 1.00 57.44 301 THR A O 1
ATOM 2323 N N . ARG A 1 302 ? -8.092 8.031 25.772 1.00 67.56 302 ARG A N 1
ATOM 2324 C CA . ARG A 1 302 ? -8.107 6.645 25.274 1.00 67.56 302 ARG A CA 1
ATOM 2325 C C . ARG A 1 302 ? -8.625 5.618 26.271 1.00 67.56 302 ARG A C 1
ATOM 2327 O O . ARG A 1 302 ? -8.801 4.480 25.857 1.00 67.56 302 ARG A O 1
ATOM 2334 N N . LYS A 1 303 ? -8.884 5.939 27.545 1.00 79.06 303 LYS A N 1
ATOM 2335 C CA . LYS A 1 303 ? -9.312 4.924 28.532 1.00 79.06 303 LYS A CA 1
ATOM 2336 C C . LYS A 1 303 ? -10.596 4.218 28.090 1.00 79.06 303 LYS A C 1
ATOM 2338 O O . LYS A 1 303 ? -10.651 2.990 28.092 1.00 79.06 303 LYS A O 1
ATOM 2343 N N . ALA A 1 304 ? -11.581 4.992 27.636 1.00 80.06 304 ALA A N 1
ATOM 2344 C CA . ALA A 1 304 ? -12.836 4.469 27.107 1.00 80.06 304 ALA A CA 1
ATOM 2345 C C . ALA A 1 304 ? -12.609 3.625 25.838 1.00 80.06 304 ALA A C 1
ATOM 2347 O O . ALA A 1 304 ? -13.035 2.473 25.776 1.00 80.06 304 ALA A O 1
ATOM 2348 N N . ALA A 1 305 ? -11.848 4.147 24.871 1.00 84.38 305 ALA A N 1
ATOM 2349 C CA . ALA A 1 305 ? -11.500 3.418 23.652 1.00 84.38 305 ALA A CA 1
ATOM 2350 C C . ALA A 1 305 ? -10.739 2.109 23.934 1.00 84.38 305 ALA A C 1
ATOM 2352 O O . ALA A 1 305 ? -11.048 1.075 23.353 1.00 84.38 305 ALA A O 1
ATOM 2353 N N . ASN A 1 306 ? -9.777 2.117 24.857 1.00 87.00 306 ASN A N 1
ATOM 2354 C CA . ASN A 1 306 ? -8.994 0.944 25.242 1.00 87.00 306 ASN A CA 1
ATOM 2355 C C . ASN A 1 306 ? -9.846 -0.098 25.976 1.00 87.00 306 ASN A C 1
ATOM 2357 O O . ASN A 1 306 ? -9.659 -1.289 25.747 1.00 87.00 306 ASN A O 1
ATOM 2361 N N . ALA A 1 307 ? -10.805 0.321 26.808 1.00 89.56 307 ALA A N 1
ATOM 2362 C CA . ALA A 1 307 ? -11.765 -0.599 27.415 1.00 89.56 307 ALA A CA 1
ATOM 2363 C C . ALA A 1 307 ? -12.595 -1.319 26.341 1.00 89.56 307 ALA A C 1
ATOM 2365 O O . ALA A 1 307 ? -12.747 -2.541 26.397 1.00 89.56 307 ALA A O 1
ATOM 2366 N N . VAL A 1 308 ? -13.053 -0.588 25.317 1.00 91.94 308 VAL A N 1
ATOM 2367 C CA . VAL A 1 308 ? -13.756 -1.186 24.173 1.00 91.94 308 VAL A CA 1
ATOM 2368 C C . VAL A 1 308 ? -12.838 -2.112 23.376 1.00 91.94 308 VAL A C 1
ATOM 2370 O O . VAL A 1 308 ? -13.238 -3.229 23.068 1.00 91.94 308 VAL A O 1
ATOM 2373 N N . ARG A 1 309 ? -11.589 -1.717 23.100 1.00 92.94 309 ARG A N 1
ATOM 2374 C CA . ARG A 1 309 ? -10.605 -2.570 22.404 1.00 92.94 309 ARG A CA 1
ATOM 2375 C C . ARG A 1 309 ? -10.343 -3.875 23.156 1.00 92.94 309 ARG A C 1
ATOM 2377 O O . ARG A 1 309 ? -10.409 -4.943 22.558 1.00 92.94 309 ARG A O 1
ATOM 2384 N N . ASN A 1 310 ? -10.150 -3.814 24.472 1.00 92.38 310 ASN A N 1
ATOM 2385 C CA . ASN A 1 310 ? -9.989 -5.003 25.313 1.00 92.38 310 ASN A CA 1
ATOM 2386 C C . ASN A 1 310 ? -11.240 -5.893 25.291 1.00 92.38 310 ASN A C 1
ATOM 2388 O O . ASN A 1 310 ? -11.137 -7.118 25.212 1.00 92.38 310 ASN A O 1
ATOM 2392 N N . HIS A 1 311 ? -12.431 -5.291 25.323 1.00 91.38 311 HIS A N 1
ATOM 2393 C CA . HIS A 1 311 ? -13.681 -6.033 25.201 1.00 91.38 311 HIS A CA 1
ATOM 2394 C C . HIS A 1 311 ? -13.797 -6.737 23.839 1.00 91.38 311 HIS A C 1
ATOM 2396 O O . HIS A 1 311 ? -14.112 -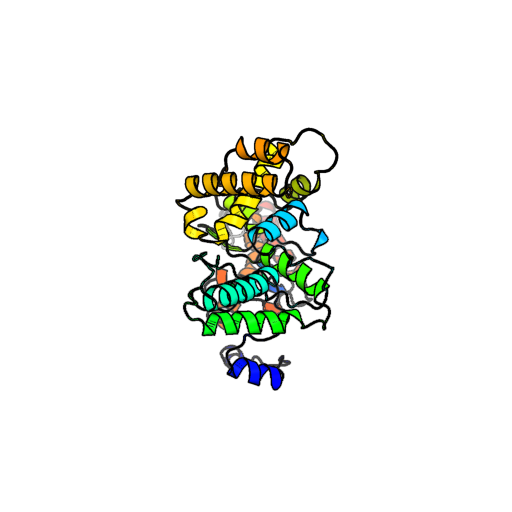7.926 23.789 1.00 91.38 311 HIS A O 1
ATOM 2402 N N . LEU A 1 312 ? -13.480 -6.040 22.745 1.00 92.12 312 LEU A N 1
ATOM 2403 C CA . LEU A 1 312 ? -13.491 -6.595 21.390 1.00 92.12 312 LEU A CA 1
ATOM 2404 C C . LEU A 1 312 ? -12.481 -7.730 21.219 1.00 92.12 312 LEU A C 1
ATOM 2406 O O . LEU A 1 312 ? -12.834 -8.780 20.685 1.00 92.12 312 LEU A O 1
ATOM 2410 N N . ALA A 1 313 ? -11.261 -7.562 21.725 1.00 92.06 313 ALA A N 1
ATOM 2411 C CA . ALA A 1 313 ? -10.244 -8.607 21.727 1.00 92.06 313 ALA A CA 1
ATOM 2412 C C . ALA A 1 313 ? -10.746 -9.891 22.404 1.00 92.06 313 ALA A C 1
ATOM 2414 O O . ALA A 1 313 ? -10.596 -10.984 21.857 1.00 92.06 313 ALA A O 1
ATOM 2415 N N . ASN A 1 314 ? -11.434 -9.763 23.542 1.00 89.19 314 ASN A N 1
ATOM 2416 C CA . ASN A 1 314 ? -12.046 -10.897 24.237 1.00 89.19 314 ASN A CA 1
ATOM 2417 C C . ASN A 1 314 ? -13.231 -11.502 23.467 1.00 89.19 314 ASN A C 1
ATOM 2419 O O . ASN A 1 314 ? -13.377 -12.724 23.430 1.00 89.19 314 ASN A O 1
ATOM 2423 N N . LEU A 1 315 ? -14.075 -10.675 22.840 1.00 89.88 315 LEU A N 1
ATOM 2424 C CA . LEU A 1 315 ? -15.216 -11.138 22.039 1.00 89.88 315 LEU A CA 1
ATOM 2425 C C . LEU A 1 315 ? -14.777 -11.943 20.810 1.00 89.88 315 LEU A C 1
ATOM 2427 O O . LEU A 1 315 ? -15.363 -12.983 20.495 1.00 89.88 315 LEU A O 1
ATOM 2431 N N . LEU A 1 316 ? -13.746 -11.468 20.114 1.00 89.94 316 LEU A N 1
ATOM 2432 C CA . LEU A 1 316 ? -13.200 -12.108 18.916 1.00 89.94 316 LEU A CA 1
ATOM 2433 C C . LEU A 1 316 ? -12.238 -13.252 19.287 1.00 89.94 316 LEU A C 1
ATOM 2435 O O . LEU A 1 316 ? -12.113 -14.251 18.572 1.00 89.94 316 LEU A O 1
ATOM 2439 N N . GLY A 1 317 ? -11.648 -13.168 20.478 1.00 87.50 317 GLY A N 1
ATOM 2440 C CA . GLY A 1 317 ? -10.674 -14.098 21.030 1.00 87.50 317 GLY A CA 1
ATOM 2441 C C . GLY A 1 317 ? -9.318 -14.035 20.338 1.00 87.50 317 GLY A C 1
ATOM 2442 O O . GLY A 1 317 ? -8.706 -15.080 20.137 1.00 87.50 317 GLY A O 1
ATOM 2443 N N . ASP A 1 318 ? -8.881 -12.825 19.986 1.00 86.94 318 ASP A N 1
ATOM 2444 C CA . ASP A 1 318 ? -7.479 -12.501 19.723 1.00 86.94 318 ASP A CA 1
ATOM 2445 C C . ASP A 1 318 ? -7.085 -11.371 20.676 1.00 86.94 318 ASP A C 1
ATOM 2447 O O . ASP A 1 318 ? -7.578 -10.249 20.565 1.00 86.94 318 ASP A O 1
ATOM 2451 N N . SER A 1 319 ? -6.230 -11.680 21.649 1.00 84.69 319 SER A N 1
ATOM 2452 C CA . SER A 1 319 ? -5.791 -10.731 22.675 1.00 84.69 319 SER A CA 1
ATOM 2453 C C . SER A 1 319 ? -4.735 -9.743 22.173 1.00 84.69 319 SER A C 1
ATOM 2455 O O . SER A 1 319 ? -4.405 -8.785 22.876 1.00 84.69 319 SER A O 1
ATOM 2457 N N . ARG A 1 320 ? -4.192 -9.936 20.964 1.00 88.19 320 ARG A N 1
ATOM 2458 C CA . ARG A 1 320 ? -3.161 -9.057 20.404 1.00 88.19 320 ARG A CA 1
ATOM 2459 C C . ARG A 1 320 ? -3.815 -7.821 19.798 1.00 88.19 320 ARG A C 1
ATOM 2461 O O . ARG A 1 320 ? -4.385 -7.880 18.711 1.00 88.19 320 ARG A O 1
ATOM 2468 N N . MET A 1 321 ? -3.647 -6.676 20.460 1.00 88.25 321 MET A N 1
ATOM 2469 C CA . MET A 1 321 ? -4.138 -5.376 19.970 1.00 88.25 321 MET A CA 1
ATOM 2470 C C . MET A 1 321 ? -3.648 -5.052 18.555 1.00 88.25 321 MET A C 1
ATOM 2472 O O . MET A 1 321 ? -4.387 -4.485 17.762 1.00 88.25 321 MET A O 1
ATOM 2476 N N . TYR A 1 322 ? -2.428 -5.481 18.223 1.00 87.00 322 TYR A N 1
ATOM 2477 C CA . TYR A 1 322 ? -1.859 -5.354 16.883 1.00 87.00 322 TYR A CA 1
ATOM 2478 C C . TYR A 1 322 ? -2.736 -5.985 15.791 1.00 87.00 322 TYR A C 1
ATOM 2480 O O . TYR A 1 322 ? -2.942 -5.391 14.737 1.00 87.00 322 TYR A O 1
ATOM 2488 N N . ASN A 1 323 ? -3.283 -7.174 16.050 1.00 89.69 323 ASN A N 1
ATOM 2489 C CA . ASN A 1 323 ? -4.169 -7.847 15.107 1.00 89.69 323 ASN A CA 1
ATOM 2490 C C . ASN A 1 323 ? -5.548 -7.195 15.090 1.00 89.69 323 ASN A C 1
ATOM 2492 O O . ASN A 1 323 ? -6.116 -7.000 14.019 1.00 89.69 323 ASN A O 1
ATOM 2496 N N . LEU A 1 324 ? -6.063 -6.839 16.271 1.00 91.69 324 LEU A N 1
ATOM 2497 C CA . LEU A 1 324 ? -7.361 -6.188 16.419 1.00 91.69 324 LEU A CA 1
ATOM 2498 C C . LEU A 1 324 ? -7.436 -4.885 15.609 1.00 91.69 324 LEU A C 1
ATOM 2500 O O . LEU A 1 324 ? -8.391 -4.686 14.865 1.00 91.69 324 LEU A O 1
ATOM 2504 N N . ASP A 1 325 ? -6.415 -4.032 15.714 1.00 90.62 325 ASP A N 1
ATOM 2505 C CA . ASP A 1 325 ? -6.357 -2.731 15.037 1.00 90.62 325 ASP A CA 1
ATOM 2506 C C . ASP A 1 325 ? -6.313 -2.847 13.502 1.00 90.62 325 ASP A C 1
ATOM 2508 O O . ASP A 1 325 ? -6.588 -1.873 12.800 1.00 90.62 325 ASP A O 1
ATOM 2512 N N . ARG A 1 326 ? -5.974 -4.035 12.984 1.00 90.69 326 ARG A N 1
ATOM 2513 C CA . ARG A 1 326 ? -5.835 -4.345 11.554 1.00 90.69 326 ARG A CA 1
ATOM 2514 C C . ARG A 1 326 ? -7.020 -5.102 10.964 1.00 90.69 326 ARG A C 1
ATOM 2516 O O . ARG A 1 326 ? -7.044 -5.338 9.756 1.00 90.69 326 ARG A O 1
ATOM 2523 N N . LEU A 1 327 ? -8.003 -5.472 11.779 1.00 92.38 327 LEU A N 1
ATOM 2524 C CA . LEU A 1 327 ? -9.268 -5.981 11.264 1.00 92.38 327 LEU A CA 1
ATOM 2525 C C . LEU A 1 327 ? -9.995 -4.860 10.526 1.00 92.38 327 LEU A C 1
ATOM 2527 O O . LEU A 1 327 ? -10.070 -3.753 11.039 1.00 92.38 327 LEU A O 1
ATOM 2531 N N . ASP A 1 328 ? -10.576 -5.148 9.363 1.00 93.12 328 ASP A N 1
ATOM 2532 C CA . ASP A 1 328 ? -11.541 -4.260 8.700 1.00 93.12 328 ASP A CA 1
ATOM 2533 C C . ASP A 1 328 ? -12.874 -4.313 9.465 1.00 93.12 328 ASP A C 1
ATOM 2535 O O . ASP A 1 328 ? -13.800 -5.038 9.098 1.00 93.12 328 ASP A O 1
ATOM 2539 N N . LEU A 1 329 ? -12.918 -3.627 10.611 1.00 93.56 329 LEU A N 1
ATOM 2540 C CA . LEU A 1 329 ? -13.982 -3.735 11.603 1.00 93.56 329 LEU A CA 1
ATOM 2541 C C . LEU A 1 329 ? -14.423 -2.347 12.065 1.00 93.56 329 LEU A C 1
ATOM 2543 O O . LEU A 1 329 ? -13.614 -1.539 12.507 1.00 93.56 329 LEU A O 1
ATOM 2547 N N . SER A 1 330 ? -15.732 -2.108 12.045 1.00 94.50 330 SER A N 1
ATOM 2548 C CA . SER A 1 330 ? -16.346 -0.936 12.664 1.00 94.50 330 SER A CA 1
ATOM 2549 C C . SER A 1 330 ? -17.286 -1.371 13.782 1.00 94.50 330 SER A C 1
ATOM 2551 O O . SER A 1 330 ? -18.062 -2.31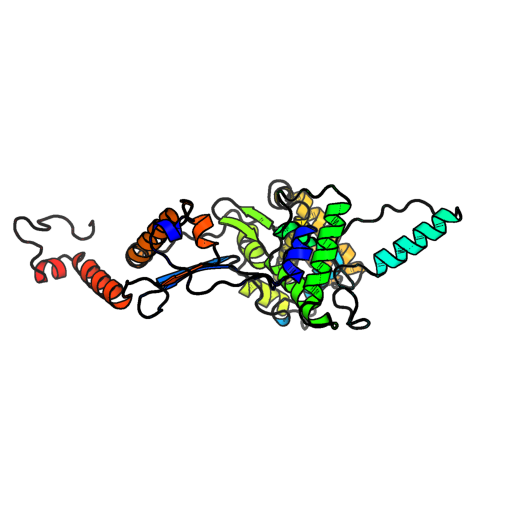5 13.619 1.00 94.50 330 SER A O 1
ATOM 2553 N N . VAL A 1 331 ? -17.206 -0.692 14.924 1.00 93.50 331 VAL A N 1
ATOM 2554 C CA . VAL A 1 331 ? -18.009 -0.977 16.115 1.00 93.50 331 VAL A CA 1
ATOM 2555 C C . VAL A 1 331 ? -18.641 0.310 16.609 1.00 93.50 331 VAL A C 1
ATOM 2557 O O . VAL A 1 331 ? -17.945 1.285 16.870 1.00 93.50 331 VAL A O 1
ATOM 2560 N N . ARG A 1 332 ? -19.962 0.295 16.793 1.00 94.31 332 ARG A N 1
ATOM 2561 C CA . ARG A 1 332 ? -20.694 1.364 17.474 1.00 94.31 332 ARG A CA 1
ATOM 2562 C C . ARG A 1 332 ? -20.921 0.975 18.928 1.00 94.31 332 ARG A C 1
ATOM 2564 O O . ARG A 1 332 ? -21.329 -0.148 19.213 1.00 94.31 332 ARG A O 1
ATOM 2571 N N . THR A 1 333 ? -20.640 1.897 19.836 1.00 92.56 333 THR A N 1
ATOM 2572 C CA . THR A 1 333 ? -20.733 1.682 21.284 1.00 92.56 333 THR A CA 1
ATOM 2573 C C . THR A 1 333 ? -21.919 2.443 21.872 1.00 92.56 333 THR A C 1
ATOM 2575 O O . THR A 1 333 ? -22.514 3.294 21.218 1.00 92.56 333 THR A O 1
ATOM 2578 N N . THR A 1 334 ? -22.259 2.162 23.128 1.00 92.44 334 THR A N 1
ATOM 2579 C CA . THR A 1 334 ? -23.229 2.953 23.907 1.00 92.44 334 THR A CA 1
ATOM 2580 C C . THR A 1 334 ? -22.589 4.157 24.604 1.00 92.44 334 THR A C 1
ATOM 2582 O O . THR A 1 334 ? -23.263 4.881 25.330 1.00 92.44 334 THR A O 1
ATOM 2585 N N . LEU A 1 335 ? -21.284 4.374 24.413 1.00 90.94 335 LEU A N 1
ATOM 2586 C CA . LEU A 1 335 ? -20.568 5.489 25.019 1.00 90.94 335 LEU A CA 1
ATOM 2587 C C . LEU A 1 335 ? -21.012 6.811 24.384 1.00 90.94 335 LEU A C 1
ATOM 2589 O O . LEU A 1 335 ? -21.353 6.864 23.205 1.00 90.94 335 LEU A O 1
ATOM 2593 N N . ASN A 1 336 ? -20.981 7.886 25.163 1.00 89.75 336 ASN A N 1
ATOM 2594 C CA . ASN A 1 336 ? -21.185 9.245 24.673 1.00 89.75 336 ASN A CA 1
ATOM 2595 C C . ASN A 1 336 ? -19.853 9.998 24.787 1.00 89.75 336 ASN A C 1
ATOM 2597 O O . ASN A 1 336 ? -19.304 10.117 25.890 1.00 89.75 336 ASN A O 1
ATOM 2601 N N . ALA A 1 337 ? -19.309 10.438 23.649 1.00 83.44 337 ALA A N 1
ATOM 2602 C CA . ALA A 1 337 ? -17.994 11.068 23.594 1.00 83.44 337 ALA A CA 1
ATOM 2603 C C . ALA A 1 337 ? -17.944 12.359 24.424 1.00 83.44 337 ALA A C 1
ATOM 2605 O O . ALA A 1 337 ? -16.996 12.569 25.182 1.00 83.44 337 ALA A O 1
ATOM 2606 N N . ASP A 1 338 ? -18.982 13.187 24.342 1.00 86.00 338 ASP A N 1
ATOM 2607 C CA . ASP A 1 338 ? -19.043 14.475 25.032 1.00 86.00 338 ASP A CA 1
ATOM 2608 C C . ASP A 1 338 ? -19.174 14.324 26.545 1.00 86.00 338 ASP A C 1
ATOM 2610 O O . ASP A 1 338 ? -18.472 15.003 27.294 1.00 86.00 338 ASP A O 1
ATOM 2614 N N . ALA A 1 339 ? -19.968 13.361 27.016 1.00 87.44 339 ALA A N 1
ATOM 2615 C CA . ALA A 1 339 ? -20.041 13.022 28.432 1.00 87.44 339 ALA A CA 1
ATOM 2616 C C . ALA A 1 339 ? -18.677 12.547 28.964 1.00 87.44 339 ALA A C 1
ATOM 2618 O O . ALA A 1 339 ? -18.246 12.974 30.034 1.00 87.44 339 ALA A O 1
ATOM 2619 N N . GLN A 1 340 ? -17.951 11.714 28.205 1.00 82.50 340 GLN A N 1
ATOM 2620 C CA . GLN A 1 340 ? -16.599 11.273 28.578 1.00 82.50 340 GLN A CA 1
ATOM 2621 C C . GLN A 1 340 ? -15.599 12.435 28.620 1.00 82.50 340 GLN A C 1
ATOM 2623 O O . GLN A 1 340 ? -14.804 12.527 29.561 1.00 82.50 340 GLN A O 1
ATOM 2628 N N . LYS A 1 341 ? -15.648 13.342 27.633 1.00 81.81 341 LYS A N 1
ATOM 2629 C CA . LYS A 1 341 ? -14.828 14.564 27.601 1.00 81.81 341 LYS A CA 1
ATOM 2630 C C . LYS A 1 341 ? -15.140 15.456 28.811 1.00 81.81 341 LYS A C 1
ATOM 2632 O O . LYS A 1 341 ? -14.208 15.887 29.487 1.00 81.81 341 LYS A O 1
ATOM 2637 N N . ALA A 1 342 ? -16.419 15.671 29.126 1.00 86.50 342 ALA A N 1
ATOM 2638 C CA . ALA A 1 342 ? -16.863 16.492 30.252 1.00 86.50 342 ALA A CA 1
ATOM 2639 C C . ALA A 1 342 ? -16.412 15.917 31.603 1.00 86.50 342 ALA A C 1
ATOM 2641 O O . ALA A 1 342 ? -15.793 16.625 32.395 1.00 86.50 342 ALA A O 1
ATOM 2642 N N . VAL A 1 343 ? -16.628 14.617 31.839 1.00 85.69 343 VAL A N 1
ATOM 2643 C CA . VAL A 1 343 ? -16.164 13.935 33.060 1.00 85.69 343 VAL A CA 1
ATOM 2644 C C . VAL A 1 343 ? -14.641 14.001 33.174 1.00 85.69 343 VAL A C 1
ATOM 2646 O O . VAL A 1 343 ? -14.117 14.337 34.232 1.00 85.69 343 VAL A O 1
ATOM 2649 N N . THR A 1 344 ? -13.915 13.751 32.080 1.00 81.50 344 THR A N 1
ATOM 2650 C CA . THR A 1 344 ? -12.446 13.850 32.054 1.00 81.50 344 THR A CA 1
ATOM 2651 C C . THR A 1 344 ? -11.964 15.259 32.396 1.00 81.50 344 THR A C 1
ATOM 2653 O O . THR A 1 344 ? -10.997 15.410 33.138 1.00 81.50 344 THR A O 1
ATOM 2656 N N . ALA A 1 345 ? -12.622 16.291 31.866 1.00 83.75 345 ALA A N 1
ATOM 2657 C CA . ALA A 1 345 ? -12.280 17.679 32.149 1.00 83.75 345 ALA A CA 1
ATOM 2658 C C . ALA A 1 345 ? -12.498 18.026 33.628 1.00 83.75 345 ALA A C 1
ATOM 2660 O O . ALA A 1 345 ? -11.645 18.679 34.222 1.00 83.75 345 ALA A O 1
ATOM 2661 N N . VAL A 1 346 ? -13.592 17.551 34.232 1.00 84.12 346 VAL A N 1
ATOM 2662 C CA . VAL A 1 346 ? -13.850 17.723 35.670 1.00 84.12 346 VAL A CA 1
ATOM 2663 C C . VAL A 1 346 ? -12.790 16.999 36.498 1.00 84.12 346 VAL A C 1
ATOM 2665 O O . VAL A 1 346 ? -12.150 17.635 37.325 1.00 84.12 346 VAL A O 1
ATOM 2668 N N . LEU A 1 347 ? -12.528 15.715 36.234 1.00 81.62 347 LEU A N 1
ATOM 2669 C CA . LEU A 1 347 ? -11.521 14.942 36.974 1.00 81.62 347 LEU A CA 1
ATOM 2670 C C . LEU A 1 347 ? -10.117 15.555 36.873 1.00 81.62 347 LEU A C 1
ATOM 2672 O O . LEU A 1 347 ? -9.386 15.561 37.854 1.00 81.62 347 LEU A O 1
ATOM 2676 N N . ARG A 1 348 ? -9.756 16.124 35.715 1.00 79.25 348 ARG A N 1
ATOM 2677 C CA . ARG A 1 348 ? -8.491 16.857 35.547 1.00 79.25 348 ARG A CA 1
ATOM 2678 C C . ARG A 1 348 ? -8.434 18.144 36.355 1.00 79.25 348 ARG A C 1
ATOM 2680 O O . ARG A 1 348 ? -7.363 18.505 36.809 1.00 79.25 348 ARG A O 1
ATOM 2687 N N . LYS A 1 349 ? -9.547 18.856 36.533 1.00 81.38 349 LYS A N 1
ATOM 2688 C CA . LYS A 1 349 ? -9.544 20.035 37.410 1.00 81.38 349 LYS A CA 1
ATOM 2689 C C . LYS A 1 349 ? -9.249 19.642 38.854 1.00 81.38 349 LYS A C 1
ATOM 2691 O O . LYS A 1 349 ? -8.564 20.379 39.538 1.00 81.38 349 LYS A O 1
ATOM 2696 N N . LEU A 1 350 ? -9.681 18.460 39.288 1.00 79.19 350 LEU A N 1
ATOM 2697 C CA . LEU A 1 350 ? -9.458 17.978 40.654 1.00 79.19 350 LEU A CA 1
ATOM 2698 C C . LEU A 1 350 ? -8.001 17.586 40.960 1.00 79.19 350 LEU A C 1
ATOM 2700 O O . LEU A 1 350 ? -7.700 17.301 42.114 1.00 79.19 350 LEU A O 1
ATOM 2704 N N . THR A 1 351 ? -7.093 17.579 39.973 1.00 76.19 351 THR A N 1
ATOM 2705 C CA . THR A 1 351 ? -5.648 17.460 40.249 1.00 76.19 351 THR A CA 1
ATOM 2706 C C . THR A 1 351 ? -5.038 18.776 40.742 1.00 76.19 351 THR A C 1
ATOM 2708 O O . THR A 1 351 ? -3.895 18.787 41.193 1.00 76.19 351 THR A O 1
ATOM 2711 N N . ASP A 1 352 ? -5.775 19.886 40.637 1.00 79.50 352 ASP A N 1
ATOM 2712 C CA . ASP A 1 352 ? -5.429 21.174 41.232 1.00 79.50 352 ASP A CA 1
ATOM 2713 C C . ASP A 1 352 ? -5.953 21.241 42.678 1.00 79.50 352 ASP A C 1
ATOM 2715 O O . ASP A 1 352 ? -7.117 20.935 42.944 1.00 79.50 352 ASP A O 1
ATOM 2719 N N . ASN A 1 353 ? -5.089 21.638 43.615 1.00 73.69 353 ASN A N 1
ATOM 2720 C CA . ASN A 1 353 ? -5.416 21.722 45.040 1.00 73.69 353 ASN A CA 1
ATOM 2721 C C . ASN A 1 353 ? -6.546 22.717 45.343 1.00 73.69 353 ASN A C 1
ATOM 2723 O O . ASN A 1 353 ? -7.374 22.445 46.211 1.00 73.69 353 ASN A O 1
ATOM 2727 N N . GLU A 1 354 ? -6.581 23.857 44.652 1.00 78.56 354 GLU A N 1
ATOM 2728 C CA . GLU A 1 354 ? -7.585 24.901 44.864 1.00 78.56 354 GLU A CA 1
ATOM 2729 C C . GLU A 1 354 ? -8.948 24.421 44.360 1.00 78.56 354 GLU A C 1
ATOM 2731 O O . GLU A 1 354 ? -9.930 24.439 45.101 1.00 78.56 354 GLU A O 1
ATOM 2736 N N . ALA A 1 355 ? -8.988 23.839 43.159 1.00 79.00 355 ALA A N 1
ATOM 2737 C CA . ALA A 1 355 ? -10.212 23.263 42.605 1.00 79.00 355 ALA A CA 1
ATOM 2738 C C . ALA A 1 355 ? -10.705 22.030 43.391 1.00 79.00 355 ALA A C 1
ATOM 2740 O O . ALA A 1 355 ? -11.912 21.821 43.529 1.00 79.00 355 ALA A O 1
ATOM 2741 N N . ALA A 1 356 ? -9.799 21.208 43.933 1.00 78.00 356 ALA A N 1
ATOM 2742 C CA . ALA A 1 356 ? -10.157 20.094 44.811 1.00 78.00 356 ALA A CA 1
ATOM 2743 C C . ALA A 1 356 ? -10.727 20.578 46.157 1.00 78.00 356 ALA A C 1
ATOM 2745 O O . ALA A 1 356 ? -11.651 19.957 46.691 1.00 78.00 356 ALA A O 1
ATOM 2746 N N . ALA A 1 357 ? -10.212 21.691 46.692 1.00 74.75 357 ALA A N 1
ATOM 2747 C CA . ALA A 1 357 ? -10.735 22.325 47.898 1.00 74.75 357 ALA A CA 1
ATOM 2748 C C . ALA A 1 357 ? -12.118 22.956 47.661 1.00 74.75 357 ALA A C 1
ATOM 2750 O O . ALA A 1 357 ? -13.027 22.709 48.453 1.00 74.75 357 ALA A O 1
ATOM 2751 N N . GLU A 1 358 ? -12.313 23.682 46.553 1.00 80.19 358 GLU A N 1
ATOM 2752 C CA . GLU A 1 358 ? -13.623 24.219 46.143 1.00 80.19 358 GLU A CA 1
ATOM 2753 C C . GLU A 1 358 ? -14.668 23.111 45.943 1.00 80.19 358 GLU A C 1
ATOM 2755 O O . GLU A 1 358 ? -15.834 23.274 46.301 1.00 80.19 358 GLU A O 1
ATOM 2760 N N . ALA A 1 359 ? -14.249 21.951 45.429 1.00 80.81 359 ALA A N 1
ATOM 2761 C CA . ALA A 1 359 ? -15.096 20.769 45.288 1.00 80.81 359 ALA A CA 1
ATOM 2762 C C . ALA A 1 359 ? -15.346 20.012 46.613 1.00 80.81 359 ALA A C 1
ATOM 2764 O O . ALA A 1 359 ? -16.038 18.992 46.613 1.00 80.81 359 ALA A O 1
ATOM 2765 N N . GLY A 1 360 ? -14.789 20.475 47.740 1.00 79.75 360 GLY A N 1
ATOM 2766 C CA . GLY A 1 360 ? -14.978 19.882 49.067 1.00 79.75 360 GLY A CA 1
ATOM 2767 C C . GLY A 1 360 ? -14.213 18.574 49.305 1.00 79.75 360 GLY A C 1
ATOM 2768 O O . GLY A 1 360 ? -14.561 17.810 50.207 1.00 79.75 360 GLY A O 1
ATOM 2769 N N . LEU A 1 361 ? -13.175 18.281 48.513 1.00 75.62 361 LEU A N 1
ATOM 2770 C CA . LEU A 1 361 ? -12.460 16.996 48.535 1.00 75.62 361 LEU A CA 1
ATOM 2771 C C . LEU A 1 361 ? -11.248 16.954 49.485 1.00 75.62 361 LEU A C 1
ATOM 2773 O O . LEU A 1 361 ? -10.570 15.929 49.562 1.00 75.62 361 LEU A O 1
ATOM 2777 N N . THR A 1 362 ? -10.986 18.020 50.243 1.00 69.12 362 THR A N 1
ATOM 2778 C CA . THR A 1 362 ? -9.838 18.153 51.167 1.00 69.12 362 THR A CA 1
ATOM 2779 C C . THR A 1 362 ? -10.180 17.862 52.641 1.00 69.12 362 THR A C 1
ATOM 2781 O O . THR A 1 362 ? -9.363 18.072 53.535 1.00 69.12 362 THR A O 1
ATOM 2784 N N . GLY A 1 363 ? -11.385 17.351 52.926 1.00 65.00 363 GLY A N 1
ATOM 2785 C CA . GLY A 1 363 ? -11.849 17.023 54.282 1.00 65.00 363 GLY A CA 1
ATOM 2786 C C . GLY A 1 363 ? -11.243 15.750 54.903 1.00 65.00 363 GLY A C 1
ATOM 2787 O O . GLY A 1 363 ? -10.614 14.922 54.241 1.00 65.00 363 GLY A O 1
ATOM 2788 N N . LYS A 1 364 ? -11.471 15.556 56.211 1.00 54.06 364 LYS A N 1
ATOM 2789 C CA . LYS A 1 364 ? -10.997 14.385 56.975 1.00 54.06 364 LYS A CA 1
ATOM 2790 C C . LYS A 1 364 ? -11.653 13.096 56.442 1.00 54.06 364 LYS A C 1
ATOM 2792 O O . LYS A 1 364 ? -12.861 12.935 56.571 1.00 54.06 364 LYS A O 1
ATOM 2797 N N . GLY A 1 365 ? -10.857 12.190 55.861 1.00 57.66 365 GLY A N 1
ATOM 2798 C CA . GLY A 1 365 ? -11.325 10.949 55.213 1.00 57.66 365 GLY A CA 1
ATOM 2799 C C . GLY A 1 365 ? -11.464 11.017 53.683 1.00 57.66 365 GLY A C 1
ATOM 2800 O O . GLY A 1 365 ? -11.867 10.030 53.077 1.00 57.66 365 GLY A O 1
ATOM 2801 N N . MET A 1 366 ? -11.124 12.157 53.072 1.00 67.19 366 MET A N 1
ATOM 2802 C CA . MET A 1 366 ? -11.103 12.376 51.616 1.00 67.19 366 MET A CA 1
ATOM 2803 C C . MET A 1 366 ? -9.647 12.348 51.098 1.00 67.19 366 MET A C 1
ATOM 2805 O O . MET A 1 366 ? -8.816 11.674 51.707 1.00 67.19 366 MET A O 1
ATOM 2809 N N . LEU A 1 367 ? -9.292 13.070 50.019 1.00 59.31 367 LEU A N 1
ATOM 2810 C CA . LEU A 1 367 ? -7.906 13.129 49.496 1.00 59.31 367 LEU A CA 1
ATOM 2811 C C . LEU A 1 367 ? -6.874 13.572 50.562 1.00 59.31 367 LEU A C 1
ATOM 2813 O O . LEU A 1 367 ? -5.681 13.292 50.429 1.00 59.31 367 LEU A O 1
ATOM 2817 N N . GLY A 1 368 ? -7.333 14.183 51.661 1.00 61.06 368 GLY A N 1
ATOM 2818 C CA . GLY A 1 368 ? -6.521 14.495 52.834 1.00 61.06 368 GLY A CA 1
ATOM 2819 C C . GLY A 1 368 ? -5.386 15.461 52.490 1.00 61.06 368 GLY A C 1
ATOM 2820 O O . GLY A 1 368 ? -5.606 16.434 51.781 1.00 61.06 368 GLY A O 1
ATOM 2821 N N . ASN A 1 369 ? -4.173 15.167 52.973 1.00 59.47 369 ASN A N 1
ATOM 2822 C CA . ASN A 1 369 ? -2.937 15.892 52.628 1.00 59.47 369 ASN A CA 1
ATOM 2823 C C . ASN A 1 369 ? -2.175 15.244 51.451 1.00 59.47 369 ASN A C 1
ATOM 2825 O O . ASN A 1 369 ? -0.989 15.519 51.258 1.00 59.47 369 ASN A O 1
ATOM 2829 N N . GLY A 1 370 ? -2.795 14.304 50.732 1.00 59.69 370 GLY A N 1
ATOM 2830 C CA . GLY A 1 370 ? -2.184 13.679 49.564 1.00 59.69 370 GLY A CA 1
ATOM 2831 C C . GLY A 1 370 ? -2.099 14.675 48.412 1.00 59.69 370 GLY A C 1
ATOM 2832 O O . GLY A 1 370 ? -3.032 15.437 48.197 1.00 59.69 370 GLY A O 1
ATOM 2833 N N . ASP A 1 371 ? -0.987 14.664 47.681 1.00 61.28 371 ASP A N 1
ATOM 2834 C CA . ASP A 1 371 ? -0.785 15.507 46.500 1.00 61.28 371 ASP A CA 1
ATOM 2835 C C . ASP A 1 371 ? -1.743 15.071 45.368 1.00 61.28 371 ASP A C 1
ATOM 2837 O O . ASP A 1 371 ? -1.532 13.997 44.790 1.00 61.28 371 ASP A O 1
ATOM 2841 N N . PRO A 1 372 ? -2.786 15.858 45.028 1.00 60.94 372 PRO A N 1
ATOM 2842 C CA . PRO A 1 372 ? -3.790 15.482 44.031 1.00 60.94 372 PRO A CA 1
ATOM 2843 C C . PRO A 1 372 ? -3.215 15.379 42.618 1.00 60.94 372 PRO A C 1
ATOM 2845 O O . PRO A 1 372 ? -3.816 14.746 41.755 1.00 60.94 372 PRO A O 1
ATOM 2848 N N . SER A 1 373 ? -2.029 15.950 42.377 1.00 60.56 373 SER A N 1
ATOM 2849 C CA . SER A 1 373 ? -1.326 15.835 41.097 1.00 60.56 373 SER A CA 1
ATOM 2850 C C . SER A 1 373 ? -0.715 14.449 40.854 1.00 60.56 373 SER A C 1
ATOM 2852 O O . SER A 1 373 ? -0.264 14.156 39.745 1.00 60.56 373 SER A O 1
ATOM 2854 N N . LYS A 1 374 ? -0.701 13.582 41.876 1.00 57.53 374 LYS A N 1
ATOM 2855 C CA . LYS A 1 374 ? -0.124 12.229 41.830 1.00 57.53 374 LYS A CA 1
ATOM 2856 C C . LYS A 1 374 ? -1.165 11.105 41.742 1.00 57.53 374 LYS A C 1
ATOM 2858 O O . LYS A 1 374 ? -0.780 9.942 41.883 1.00 57.53 374 LYS A O 1
ATOM 2863 N N . VAL A 1 375 ? -2.446 11.431 41.534 1.00 52.97 375 VAL A N 1
ATOM 2864 C CA . VAL A 1 375 ? -3.580 10.481 41.494 1.00 52.97 375 VAL A CA 1
ATOM 2865 C C . VAL A 1 375 ? -4.118 10.287 40.080 1.00 52.97 375 VAL A C 1
ATOM 2867 O O . VAL A 1 375 ? -4.244 11.289 39.341 1.00 52.97 375 VAL A O 1
#

Secondary structure (DSSP, 8-state):
-TTGGGT---S------HHHHHHHHTTPPP-S---S-B-EEEE-SSS-EEEE--BSSS--SSGGGS-HHHHHHHHHHH-TTTT-SS-TTS-TTS-HHHHHHHHHHHHHHHTT---------PPPHHHHHHHHHHSGGG---SHHHHHHHHHHHHHHHTTT-S--HHHHHHHHHHHHHH-EEEEETTTEEEEHHHHHHHHHH---HHHHHHHHHS-SS-SS--HHHHHHHHHHHHHHHHTTSHHHHTTTTHHHHHHHHHHHHHHHHHTTSS-HHHHHHHHTS-----SS---PPPPTTHHHHHHHHHHHHHHHHHHHT---HHHHTTS-EEEE-S--HHHHHHHHHHHHHTTSHHHHHHTTTTSTTTTT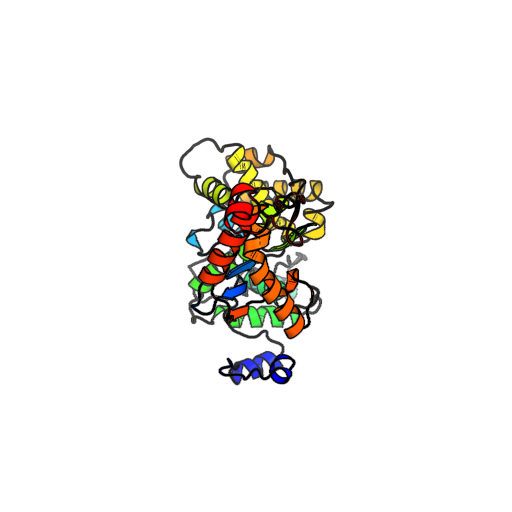TS-GGG-